Protein AF-A0A0F8ZDF7-F1 (afdb_monomer_lite)

Structure (mmCIF, N/CA/C/O backbone):
data_AF-A0A0F8ZDF7-F1
#
_entry.id   AF-A0A0F8ZDF7-F1
#
loop_
_atom_site.group_PDB
_atom_site.id
_atom_site.type_symbol
_atom_site.label_atom_id
_atom_site.label_alt_id
_atom_site.label_comp_id
_atom_site.label_asym_id
_atom_site.label_entity_id
_atom_site.label_seq_id
_atom_site.pdbx_PDB_ins_code
_atom_site.Cartn_x
_atom_site.Cartn_y
_atom_site.Cartn_z
_atom_site.occupancy
_atom_site.B_iso_or_equiv
_atom_site.auth_seq_id
_atom_site.auth_comp_id
_atom_site.auth_asym_id
_atom_site.auth_atom_id
_atom_site.pdbx_PDB_model_num
ATOM 1 N N . SER A 1 1 ? 22.826 23.160 1.092 1.00 77.88 1 SER A N 1
ATOM 2 C CA . SER A 1 1 ? 22.968 21.926 0.304 1.00 77.88 1 SER A CA 1
ATOM 3 C C . SER A 1 1 ? 24.212 21.992 -0.553 1.00 77.88 1 SER A C 1
ATOM 5 O O . SER A 1 1 ? 24.476 23.045 -1.133 1.00 77.88 1 SER A O 1
ATOM 7 N N . GLY A 1 2 ? 24.978 20.902 -0.606 1.00 87.19 2 GLY A N 1
ATOM 8 C CA . GLY A 1 2 ? 26.145 20.784 -1.488 1.00 87.19 2 GLY A CA 1
ATOM 9 C C . GLY A 1 2 ? 25.744 20.620 -2.960 1.00 87.19 2 GLY A C 1
ATOM 10 O O . GLY A 1 2 ? 24.581 20.355 -3.263 1.00 87.19 2 GLY A O 1
ATOM 11 N N . LEU A 1 3 ? 26.702 20.752 -3.885 1.00 88.50 3 LEU A N 1
ATOM 12 C CA . LEU A 1 3 ? 26.450 20.583 -5.326 1.00 88.50 3 LEU A CA 1
ATOM 13 C C . LEU A 1 3 ? 25.892 19.188 -5.654 1.00 88.50 3 LEU A C 1
ATOM 15 O O . LEU A 1 3 ? 24.914 19.082 -6.384 1.00 88.50 3 LEU A O 1
ATOM 19 N N . TYR A 1 4 ? 26.469 18.136 -5.065 1.00 88.75 4 TYR A N 1
ATOM 20 C CA . TYR A 1 4 ? 26.006 16.757 -5.250 1.00 88.75 4 TYR A CA 1
ATOM 21 C C . TYR A 1 4 ? 24.532 16.582 -4.857 1.00 88.75 4 TYR A C 1
ATOM 23 O O . TYR A 1 4 ? 23.741 16.079 -5.645 1.00 88.75 4 TYR A O 1
ATOM 31 N N . GLU A 1 5 ? 24.147 17.067 -3.675 1.00 87.81 5 GLU A N 1
ATOM 32 C CA . GLU A 1 5 ? 22.770 16.981 -3.175 1.00 87.81 5 GLU A CA 1
ATOM 33 C C . GLU A 1 5 ? 21.788 17.719 -4.096 1.00 87.81 5 GLU A C 1
ATOM 35 O O . GLU A 1 5 ? 20.738 17.187 -4.439 1.00 87.81 5 GLU A O 1
ATOM 40 N N . ARG A 1 6 ? 22.166 18.910 -4.578 1.00 89.88 6 ARG A N 1
ATOM 41 C CA . ARG A 1 6 ? 21.370 19.672 -5.551 1.00 89.88 6 ARG A CA 1
ATOM 42 C C . ARG A 1 6 ? 21.156 18.915 -6.856 1.00 89.88 6 ARG A C 1
ATOM 44 O O . ARG A 1 6 ? 20.035 18.890 -7.363 1.00 89.88 6 ARG A O 1
ATOM 51 N N . LEU A 1 7 ? 22.212 18.307 -7.392 1.00 90.75 7 LEU A N 1
ATOM 52 C CA . LEU A 1 7 ? 22.144 17.549 -8.639 1.00 90.75 7 LEU A CA 1
ATOM 53 C C . LEU A 1 7 ? 21.300 16.282 -8.482 1.00 90.75 7 LEU A C 1
ATOM 55 O O . LEU A 1 7 ? 20.438 16.032 -9.318 1.00 90.75 7 LEU A O 1
ATOM 59 N N . VAL A 1 8 ? 21.488 15.527 -7.396 1.00 90.50 8 VAL A N 1
ATOM 60 C CA . VAL A 1 8 ? 20.708 14.311 -7.120 1.00 90.50 8 VAL A CA 1
ATOM 61 C C . VAL A 1 8 ? 19.230 14.636 -6.914 1.00 90.50 8 VAL A C 1
ATOM 63 O O . VAL A 1 8 ? 18.386 13.975 -7.511 1.00 90.50 8 VAL A O 1
ATOM 66 N N . THR A 1 9 ? 18.892 15.665 -6.131 1.00 90.62 9 THR A N 1
ATOM 67 C CA . THR A 1 9 ? 17.491 16.065 -5.911 1.00 90.62 9 THR A CA 1
ATOM 68 C C . THR A 1 9 ? 16.820 16.519 -7.211 1.00 90.62 9 THR A C 1
ATOM 70 O O . THR A 1 9 ? 15.684 16.130 -7.479 1.00 90.62 9 THR A O 1
ATOM 73 N N . LEU A 1 10 ? 17.528 17.279 -8.054 1.00 90.94 10 LEU A N 1
ATOM 74 C CA . LEU A 1 10 ? 17.000 17.728 -9.344 1.00 90.94 10 LEU A CA 1
ATOM 75 C C . LEU A 1 10 ? 16.808 16.551 -10.308 1.00 90.94 10 LEU A C 1
ATOM 77 O O . LEU A 1 10 ? 15.779 16.462 -10.970 1.00 90.94 10 LEU A O 1
ATOM 81 N N . TRP A 1 11 ? 17.770 15.626 -10.348 1.00 90.06 11 TRP A N 1
ATOM 82 C CA . TRP A 1 11 ? 17.668 14.394 -11.126 1.00 90.06 11 TRP A CA 1
ATOM 83 C C . TRP A 1 11 ? 16.480 13.536 -10.675 1.00 90.06 11 TRP A C 1
ATOM 85 O O . TRP A 1 11 ? 15.667 13.157 -11.513 1.00 90.06 11 TRP A O 1
ATOM 95 N N . LYS A 1 12 ? 16.309 13.308 -9.363 1.00 88.38 12 LYS A N 1
ATOM 96 C CA . LYS A 1 12 ? 15.155 12.576 -8.809 1.00 88.38 12 LYS A CA 1
ATOM 97 C C . LYS A 1 12 ? 13.825 13.239 -9.163 1.00 88.38 12 LYS A C 1
ATOM 99 O O . LYS A 1 12 ? 12.896 12.535 -9.539 1.00 88.38 12 LYS A O 1
ATOM 104 N N . ALA A 1 13 ? 13.732 14.569 -9.080 1.00 88.69 13 ALA A N 1
ATOM 105 C CA . ALA A 1 13 ? 12.545 15.287 -9.543 1.00 88.69 13 ALA A CA 1
ATOM 106 C C . ALA A 1 13 ? 12.307 15.038 -11.041 1.00 88.69 13 ALA A C 1
ATOM 108 O O . ALA A 1 13 ? 11.193 14.710 -11.433 1.00 88.69 13 ALA A O 1
ATOM 109 N N . GLY A 1 14 ? 13.365 15.072 -11.859 1.00 87.25 14 GLY A N 1
ATOM 110 C CA . GLY A 1 14 ? 13.331 14.691 -13.274 1.00 87.25 14 GLY A CA 1
ATOM 111 C C . GLY A 1 14 ? 12.686 13.323 -13.520 1.00 87.25 14 GLY A C 1
ATOM 112 O O . GLY A 1 14 ? 11.775 13.232 -14.341 1.00 87.25 14 GLY A O 1
ATOM 113 N N . LEU A 1 15 ? 13.069 12.295 -12.750 1.00 85.44 15 LEU A N 1
ATOM 114 C CA . LEU A 1 15 ? 12.480 10.944 -12.828 1.00 85.44 15 LEU A CA 1
ATOM 115 C C . LEU A 1 15 ? 10.971 10.917 -12.511 1.00 85.44 15 LEU A C 1
ATOM 117 O O . LEU A 1 15 ? 10.267 9.989 -12.904 1.00 85.44 15 LEU A O 1
ATOM 121 N N . LEU A 1 16 ? 10.476 11.922 -11.786 1.00 83.50 16 LEU A N 1
ATOM 122 C CA . LEU A 1 16 ? 9.112 12.007 -11.267 1.00 83.50 16 LEU A CA 1
ATOM 123 C C . LEU A 1 16 ? 8.203 12.982 -12.039 1.00 83.50 16 LEU A C 1
ATOM 125 O O . LEU A 1 16 ? 6.989 12.925 -11.873 1.00 83.50 16 LEU A O 1
ATOM 129 N N . THR A 1 17 ? 8.753 13.835 -12.910 1.00 75.00 17 THR A N 1
ATOM 130 C CA . THR A 1 17 ? 8.019 14.917 -13.610 1.00 75.00 17 THR A CA 1
ATOM 131 C C . THR A 1 17 ? 6.961 14.472 -14.639 1.00 75.00 17 THR A C 1
ATOM 133 O O . THR A 1 17 ? 6.270 15.310 -15.219 1.00 75.00 17 THR A O 1
ATOM 136 N N . GLY A 1 18 ? 6.794 13.172 -14.897 1.00 67.88 18 GLY A N 1
ATOM 137 C CA . GLY A 1 18 ? 5.851 12.673 -15.902 1.00 67.88 1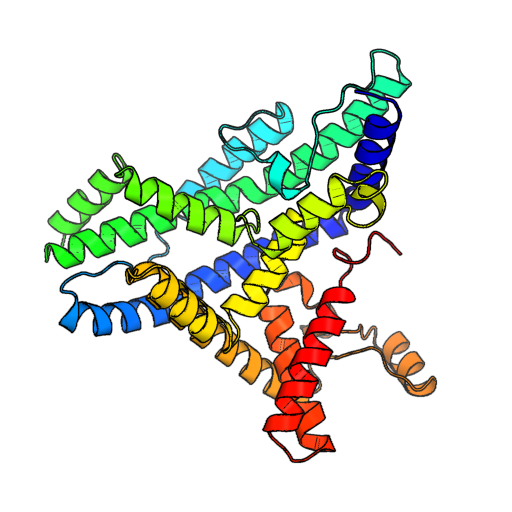8 GLY A CA 1
ATOM 138 C C . GLY A 1 18 ? 4.391 12.626 -15.428 1.00 67.88 18 GLY A C 1
ATOM 139 O O . GLY A 1 18 ? 4.095 12.057 -14.382 1.00 67.88 18 GLY A O 1
ATOM 140 N N . ILE A 1 19 ? 3.443 13.076 -16.268 1.00 58.34 19 ILE A N 1
ATOM 141 C CA . ILE A 1 19 ? 1.981 12.886 -16.068 1.00 58.34 19 ILE A CA 1
ATOM 142 C C . ILE A 1 19 ? 1.633 11.402 -15.850 1.00 58.34 19 ILE A C 1
ATOM 144 O O . ILE A 1 19 ? 0.734 11.062 -15.084 1.00 58.34 19 ILE A O 1
ATOM 148 N N . LYS A 1 20 ? 2.384 10.498 -16.494 1.00 67.31 20 LYS A N 1
ATOM 149 C CA . LYS A 1 20 ? 2.250 9.048 -16.297 1.00 67.31 20 LYS A CA 1
ATOM 150 C C . LYS A 1 20 ? 2.564 8.620 -14.857 1.00 67.31 20 LYS A C 1
ATOM 152 O O . LYS A 1 20 ? 1.918 7.701 -14.373 1.00 67.31 20 LYS A O 1
ATOM 157 N N . THR A 1 21 ? 3.506 9.277 -14.178 1.00 74.94 21 THR A N 1
ATOM 158 C CA . THR A 1 21 ? 3.912 8.964 -12.797 1.00 74.94 21 THR A CA 1
ATOM 159 C C . THR A 1 21 ? 2.843 9.383 -11.793 1.00 74.94 21 THR A C 1
ATOM 161 O O . THR A 1 21 ? 2.453 8.571 -10.961 1.00 74.94 21 THR A O 1
ATOM 164 N N . SER A 1 22 ? 2.315 10.602 -11.925 1.00 79.75 22 SER A N 1
ATOM 165 C CA . SER A 1 22 ? 1.181 11.108 -11.133 1.00 79.75 22 SER A CA 1
ATOM 166 C C . SER A 1 22 ? -0.061 10.223 -11.302 1.00 79.75 22 SER A C 1
ATOM 168 O O . SER A 1 22 ? -0.577 9.658 -10.337 1.00 79.75 22 SER A O 1
ATOM 170 N N . GLY A 1 23 ? -0.480 9.977 -12.551 1.00 83.81 23 GLY A N 1
ATOM 171 C CA . GLY A 1 23 ? -1.633 9.118 -12.829 1.00 83.81 23 GLY A CA 1
ATOM 172 C C . GLY A 1 23 ? -1.454 7.695 -12.295 1.00 83.81 23 GLY A C 1
ATOM 173 O O . GLY A 1 23 ? -2.383 7.128 -11.723 1.00 83.81 23 GLY A O 1
ATOM 174 N N . LEU A 1 24 ? -0.253 7.124 -12.424 1.00 84.00 24 LEU A N 1
ATOM 175 C CA . LEU A 1 24 ? 0.054 5.812 -11.866 1.00 84.00 24 LEU A CA 1
ATOM 176 C C . LEU A 1 24 ? 0.005 5.806 -10.332 1.00 84.00 24 LEU A C 1
ATOM 178 O O . LEU A 1 24 ? -0.568 4.880 -9.761 1.00 84.00 24 LEU A O 1
ATOM 182 N N . ASN A 1 25 ? 0.569 6.821 -9.669 1.00 87.00 25 ASN A N 1
ATOM 183 C CA . ASN A 1 25 ? 0.541 6.942 -8.212 1.00 87.00 25 ASN A CA 1
ATOM 184 C C . ASN A 1 25 ? -0.902 6.985 -7.695 1.00 87.00 25 ASN A C 1
ATOM 186 O O . ASN A 1 25 ? -1.259 6.199 -6.817 1.00 87.00 25 ASN A O 1
ATOM 190 N N . VAL A 1 26 ? -1.745 7.831 -8.295 1.00 90.25 26 VAL A N 1
ATOM 191 C CA . VAL A 1 26 ? -3.163 7.956 -7.932 1.00 90.25 26 VAL A CA 1
ATOM 192 C C . VAL A 1 26 ? -3.909 6.642 -8.156 1.00 90.25 26 VAL A C 1
ATOM 194 O O . VAL A 1 26 ? -4.574 6.160 -7.241 1.00 90.25 26 VAL A O 1
ATOM 197 N N . MET A 1 27 ? -3.780 6.025 -9.335 1.00 91.12 27 MET A N 1
ATOM 198 C CA . MET A 1 27 ? -4.501 4.785 -9.656 1.00 91.12 27 MET A CA 1
ATOM 199 C C . MET A 1 27 ? -4.057 3.614 -8.776 1.00 91.12 27 MET A C 1
ATOM 201 O O . MET A 1 27 ? -4.900 2.910 -8.223 1.00 91.12 27 MET A O 1
ATOM 205 N N . SER A 1 28 ? -2.747 3.440 -8.586 1.00 91.31 28 SER A N 1
ATOM 206 C CA . SER A 1 28 ? -2.192 2.378 -7.741 1.00 91.31 28 SER A CA 1
ATOM 207 C C . SER A 1 28 ? -2.576 2.556 -6.271 1.00 91.31 28 SER A C 1
ATOM 209 O O . SER A 1 28 ? -2.935 1.588 -5.599 1.00 91.31 28 SER A O 1
ATOM 211 N N . THR A 1 29 ? -2.553 3.794 -5.768 1.00 93.00 29 THR A N 1
ATOM 212 C CA . THR A 1 29 ? -2.971 4.120 -4.398 1.00 93.00 29 THR A CA 1
ATOM 213 C C . THR A 1 29 ? -4.471 3.904 -4.209 1.00 93.00 29 THR A C 1
ATOM 215 O O . THR A 1 29 ? -4.885 3.291 -3.227 1.00 93.00 29 THR A O 1
ATOM 218 N N . ALA A 1 30 ? -5.297 4.330 -5.168 1.00 93.50 30 ALA A N 1
ATOM 219 C CA . ALA A 1 30 ? -6.737 4.097 -5.138 1.00 93.50 30 ALA A CA 1
ATOM 220 C C . ALA A 1 30 ? -7.070 2.596 -5.154 1.00 93.50 30 ALA A C 1
ATOM 222 O O . ALA A 1 30 ? -7.832 2.124 -4.307 1.00 93.50 30 ALA A O 1
ATOM 223 N N . ALA A 1 31 ? -6.455 1.829 -6.060 1.00 94.06 31 ALA A N 1
ATOM 224 C CA . ALA A 1 31 ? -6.629 0.381 -6.143 1.00 94.06 31 ALA A CA 1
ATOM 225 C C . ALA A 1 31 ? -6.216 -0.319 -4.839 1.00 94.06 31 ALA A C 1
ATOM 227 O O . ALA A 1 31 ? -6.896 -1.233 -4.365 1.00 94.06 31 ALA A O 1
ATOM 228 N N . HIS A 1 32 ? -5.138 0.137 -4.205 1.00 95.19 32 HIS A N 1
ATOM 229 C CA . HIS A 1 32 ? -4.702 -0.411 -2.929 1.00 95.19 32 HIS A CA 1
ATOM 230 C C . HIS A 1 32 ? -5.618 -0.032 -1.766 1.00 95.19 32 HIS A C 1
ATOM 232 O O . HIS A 1 32 ? -5.960 -0.901 -0.970 1.00 95.19 32 HIS A O 1
ATOM 238 N N . ALA A 1 33 ? -6.114 1.205 -1.702 1.00 92.56 33 ALA A N 1
ATOM 239 C CA . ALA A 1 33 ? -7.120 1.598 -0.716 1.00 92.56 33 ALA A CA 1
ATOM 240 C C . ALA A 1 33 ? -8.405 0.754 -0.837 1.00 92.56 33 ALA A C 1
ATOM 242 O O . ALA A 1 33 ? -8.988 0.350 0.175 1.00 92.56 33 ALA A O 1
ATOM 243 N N . MET A 1 34 ? -8.819 0.428 -2.067 1.00 92.31 34 MET A N 1
ATOM 244 C CA . MET A 1 34 ? -9.916 -0.512 -2.316 1.00 92.31 34 MET A CA 1
ATOM 245 C C . MET A 1 34 ? -9.576 -1.927 -1.835 1.00 92.31 34 MET A C 1
ATOM 247 O O . MET A 1 34 ? -10.417 -2.575 -1.218 1.00 92.31 34 MET A O 1
ATOM 251 N N . SER A 1 35 ? -8.345 -2.387 -2.064 1.00 94.44 35 SER A N 1
ATOM 252 C CA . SER A 1 35 ? -7.866 -3.708 -1.630 1.00 94.44 35 SER A CA 1
ATOM 253 C C . SER A 1 35 ? -7.850 -3.838 -0.104 1.00 94.44 35 SER A C 1
ATOM 255 O O . SER A 1 35 ? -8.365 -4.814 0.438 1.00 94.44 35 SER A O 1
ATOM 257 N N . GLU A 1 36 ? -7.357 -2.815 0.600 1.00 95.50 36 GLU A N 1
ATOM 258 C CA . GLU A 1 36 ? -7.368 -2.751 2.065 1.00 95.50 36 GLU A CA 1
ATOM 259 C C . GLU A 1 36 ? -8.801 -2.719 2.614 1.00 95.50 36 GLU A C 1
ATOM 261 O O . GLU A 1 36 ? -9.105 -3.380 3.606 1.00 95.50 36 GLU A O 1
ATOM 266 N N . THR A 1 37 ? -9.716 -2.011 1.943 1.00 93.56 37 THR A N 1
ATOM 267 C CA . THR A 1 37 ? -11.144 -2.020 2.302 1.00 93.56 37 THR A CA 1
ATOM 268 C C . THR A 1 37 ? -11.764 -3.398 2.092 1.00 93.56 37 THR A C 1
ATOM 270 O O . THR A 1 37 ? -12.492 -3.881 2.959 1.00 93.56 37 THR A O 1
ATOM 273 N N . ALA A 1 38 ? -11.465 -4.055 0.969 1.00 94.69 38 ALA A N 1
ATOM 274 C CA . ALA A 1 38 ? -11.944 -5.401 0.677 1.00 94.69 38 ALA A CA 1
ATOM 275 C C . ALA A 1 38 ? -11.428 -6.411 1.712 1.00 94.69 38 ALA A C 1
ATOM 277 O O . ALA A 1 38 ? -12.196 -7.256 2.168 1.00 94.69 38 ALA A O 1
ATOM 278 N N . ALA A 1 39 ? -10.175 -6.273 2.160 1.00 96.94 39 ALA A N 1
ATOM 279 C CA . ALA A 1 39 ? -9.595 -7.107 3.210 1.00 96.94 39 ALA A CA 1
ATOM 280 C C . ALA A 1 39 ? -10.333 -6.978 4.555 1.00 96.94 39 ALA A C 1
ATOM 282 O O . ALA A 1 39 ? -10.368 -7.937 5.322 1.00 96.94 39 ALA A O 1
ATOM 283 N N . LEU A 1 40 ? -11.019 -5.866 4.843 1.00 96.44 40 LEU A N 1
ATOM 284 C CA . LEU A 1 40 ? -11.803 -5.743 6.080 1.00 96.44 40 LEU A CA 1
ATOM 285 C C . LEU A 1 40 ? -12.971 -6.735 6.163 1.00 96.44 40 LEU A C 1
ATOM 287 O O . LEU A 1 40 ? -13.421 -7.043 7.270 1.00 96.44 40 LEU A O 1
ATOM 291 N N . VAL A 1 41 ? -13.465 -7.237 5.026 1.00 96.69 41 VAL A N 1
ATOM 292 C CA . VAL A 1 41 ? -14.540 -8.238 4.994 1.00 96.69 41 VAL A CA 1
ATOM 293 C C . VAL A 1 41 ? -14.069 -9.548 5.641 1.00 96.69 41 VAL A C 1
ATOM 295 O O . VAL A 1 41 ? -14.584 -9.871 6.715 1.00 96.69 41 VAL A O 1
ATOM 298 N N . PRO A 1 42 ? -13.065 -10.278 5.103 1.00 97.56 42 PRO A N 1
ATOM 299 C CA . PRO A 1 42 ? -12.532 -11.458 5.777 1.00 97.56 42 PRO A CA 1
ATOM 300 C C . PRO A 1 42 ? -11.925 -11.122 7.143 1.00 97.56 42 PRO A C 1
ATOM 302 O O . PRO A 1 42 ? -12.112 -11.902 8.074 1.00 97.56 42 PRO A O 1
ATOM 305 N N . ALA A 1 43 ? -11.290 -9.954 7.320 1.00 97.69 43 ALA A N 1
ATOM 306 C CA . ALA A 1 43 ? -10.754 -9.539 8.621 1.00 97.69 43 ALA A CA 1
ATOM 307 C C . ALA A 1 43 ? -11.829 -9.540 9.709 1.00 97.69 43 ALA A C 1
ATOM 309 O O . ALA A 1 43 ? -11.609 -10.061 10.796 1.00 97.69 43 ALA A O 1
ATOM 310 N N . THR A 1 44 ? -13.021 -9.017 9.412 1.00 97.00 44 THR A N 1
ATOM 311 C CA . THR A 1 44 ? -14.121 -8.978 10.381 1.00 97.00 44 THR A CA 1
ATOM 312 C C . THR A 1 44 ? -14.563 -10.386 10.774 1.00 97.00 44 THR A C 1
ATOM 314 O O . THR A 1 44 ? -14.853 -10.616 11.947 1.00 97.00 44 THR A O 1
ATOM 317 N N . PHE A 1 45 ? -14.597 -11.348 9.852 1.00 97.50 45 PHE A N 1
ATOM 318 C CA . PHE A 1 45 ? -14.944 -12.735 10.182 1.00 97.50 45 PHE A CA 1
ATOM 319 C C . PHE A 1 45 ? -13.846 -13.430 10.993 1.00 97.50 45 PHE A C 1
ATOM 321 O O . PHE A 1 45 ? -14.145 -14.045 12.014 1.00 97.50 45 PHE A O 1
ATOM 328 N N . ILE A 1 46 ? -12.581 -13.267 10.599 1.00 97.06 46 ILE A N 1
ATOM 329 C CA . ILE A 1 46 ? -11.428 -13.848 11.301 1.00 97.06 46 ILE A CA 1
ATOM 330 C C . ILE A 1 46 ? -11.331 -13.281 12.725 1.00 97.06 46 ILE A C 1
ATOM 332 O O . ILE A 1 46 ? -11.242 -14.042 13.686 1.00 97.06 46 ILE A O 1
ATOM 336 N N . ASP A 1 47 ? -11.449 -11.960 12.882 1.00 97.50 47 ASP A N 1
ATOM 337 C CA . ASP A 1 47 ? -11.474 -11.282 14.185 1.00 97.50 47 ASP A CA 1
ATOM 338 C C . ASP A 1 47 ? -12.651 -11.752 15.044 1.00 97.50 47 ASP A C 1
ATOM 340 O O . ASP A 1 47 ? -12.499 -11.919 16.248 1.00 97.50 47 ASP A O 1
ATOM 344 N N . SER A 1 48 ? -13.811 -12.039 14.432 1.00 97.00 48 SER A N 1
ATOM 345 C CA . SER A 1 48 ? -14.949 -12.645 15.143 1.00 97.00 48 SER A CA 1
ATOM 346 C C . SER A 1 48 ? -14.587 -13.994 15.747 1.00 97.00 48 SER A C 1
ATOM 348 O O . SER A 1 48 ? -14.929 -14.248 16.898 1.00 97.00 48 SER A O 1
ATOM 350 N N . GLY A 1 49 ? -13.918 -14.850 14.971 1.00 96.44 49 GLY A N 1
ATOM 351 C CA . GLY A 1 49 ? -13.514 -16.181 15.409 1.00 96.44 49 GLY A CA 1
ATOM 352 C C . GLY A 1 49 ? -12.482 -16.130 16.531 1.00 96.44 49 GLY A C 1
ATOM 353 O O . GLY A 1 49 ? -12.646 -16.801 17.546 1.00 96.44 49 GLY A O 1
ATOM 354 N N . ILE A 1 50 ? -11.456 -15.284 16.396 1.00 95.25 50 ILE A N 1
ATOM 355 C CA . ILE A 1 50 ? -10.415 -15.131 17.426 1.00 95.25 50 ILE A CA 1
ATOM 356 C C . ILE A 1 50 ? -10.994 -14.527 18.710 1.00 95.25 50 ILE A C 1
ATOM 358 O O . ILE A 1 50 ? -10.667 -14.990 19.803 1.00 95.25 50 ILE A O 1
ATOM 362 N N . ALA A 1 51 ? -11.922 -13.572 18.593 1.00 95.81 51 ALA A N 1
ATOM 363 C CA . ALA A 1 51 ? -12.589 -12.948 19.733 1.00 95.81 51 ALA A CA 1
ATOM 364 C C . ALA A 1 51 ? -13.394 -13.919 20.607 1.00 95.81 51 ALA A C 1
ATOM 366 O O . ALA A 1 51 ? -13.662 -13.615 21.770 1.00 95.81 51 ALA A O 1
ATOM 367 N N . LEU A 1 52 ? -13.744 -15.112 20.110 1.00 95.00 52 LEU A N 1
ATOM 368 C CA . LEU A 1 52 ? -14.327 -16.163 20.950 1.00 95.00 52 LEU A CA 1
ATOM 369 C C . LEU A 1 52 ? -13.366 -16.595 22.069 1.00 95.00 52 LEU A C 1
ATOM 371 O O . LEU A 1 52 ? -13.818 -16.937 23.168 1.00 95.00 52 LEU A O 1
ATOM 375 N N . PHE A 1 53 ? -12.060 -16.517 21.813 1.00 93.94 53 PHE A N 1
ATOM 376 C CA . PHE A 1 53 ? -10.993 -16.883 22.740 1.00 93.94 53 PHE A CA 1
ATOM 377 C C . PHE A 1 53 ? -10.401 -15.659 23.439 1.00 93.94 53 PHE A C 1
ATOM 379 O O . PHE A 1 53 ? -10.361 -15.637 24.666 1.00 93.94 53 PHE A O 1
ATOM 386 N N . SER A 1 54 ? -10.013 -14.624 22.688 1.00 94.31 54 SER A N 1
ATOM 387 C CA . SER A 1 54 ? -9.404 -13.410 23.255 1.00 94.31 54 SER A CA 1
ATOM 388 C C . SER A 1 54 ? -10.393 -12.510 23.997 1.00 94.31 54 SER A C 1
ATOM 390 O O . SER A 1 54 ? -9.978 -11.653 24.768 1.00 94.31 54 SER A O 1
ATOM 392 N N . LYS A 1 55 ? -11.702 -12.707 23.777 1.00 94.50 55 LYS A N 1
ATOM 393 C CA . LYS A 1 55 ? -12.804 -11.879 24.300 1.00 94.50 55 LYS A CA 1
ATOM 394 C C . LYS A 1 55 ? -12.811 -10.439 23.789 1.00 94.50 55 LYS A C 1
ATOM 396 O O . LYS A 1 55 ? -13.608 -9.636 24.272 1.00 94.50 55 LYS A O 1
ATOM 401 N N . GLU A 1 56 ? -12.003 -10.133 22.778 1.00 95.38 56 GLU A N 1
ATOM 402 C CA . GLU A 1 56 ? -11.857 -8.785 22.247 1.00 95.38 56 GLU A CA 1
ATOM 403 C C . GLU A 1 56 ? -11.899 -8.770 20.715 1.00 95.38 56 GLU A C 1
ATOM 405 O O . GLU A 1 56 ? -11.234 -9.551 20.040 1.00 95.38 56 GLU A O 1
ATOM 410 N N . ARG A 1 57 ? -12.703 -7.862 20.161 1.00 97.06 57 ARG A N 1
ATOM 411 C CA . ARG A 1 57 ? -12.701 -7.449 18.756 1.00 97.06 57 ARG A CA 1
ATOM 412 C C . ARG A 1 57 ? -11.689 -6.338 18.561 1.00 97.06 57 ARG A C 1
ATOM 414 O O . ARG A 1 57 ? -11.739 -5.343 19.281 1.00 97.06 57 ARG A O 1
ATOM 421 N N . THR A 1 58 ? -10.854 -6.455 17.539 1.00 96.94 58 THR A N 1
ATOM 422 C CA . THR A 1 58 ? -9.834 -5.442 17.223 1.00 96.94 58 THR A CA 1
ATOM 423 C C . THR A 1 58 ? -10.129 -4.667 15.946 1.00 96.94 58 THR A C 1
ATOM 425 O O . THR A 1 58 ? -9.520 -3.626 15.689 1.00 96.94 58 THR A O 1
ATOM 428 N N . THR A 1 59 ? -11.057 -5.157 15.119 1.00 97.06 59 THR A N 1
ATOM 429 C CA . THR A 1 59 ? -11.378 -4.542 13.832 1.00 97.06 59 THR A CA 1
ATOM 430 C C . THR A 1 59 ? -12.826 -4.795 13.428 1.00 97.06 59 THR A C 1
ATOM 432 O O . THR A 1 59 ? -13.468 -5.762 13.848 1.00 97.06 59 THR A O 1
ATOM 435 N N . ALA A 1 60 ? -13.344 -3.908 12.585 1.00 97.06 60 ALA A N 1
ATOM 436 C CA . ALA A 1 60 ? -14.678 -4.023 12.018 1.00 97.06 60 ALA A CA 1
ATOM 437 C C . ALA A 1 60 ? -14.741 -3.435 10.607 1.00 97.06 60 ALA A C 1
ATOM 439 O O . ALA A 1 60 ? -14.130 -2.403 10.313 1.00 97.06 60 ALA A O 1
ATOM 440 N N . PHE A 1 61 ? -15.539 -4.056 9.744 1.00 97.31 61 PHE A N 1
ATOM 441 C CA . PHE A 1 61 ? -15.833 -3.524 8.423 1.00 97.31 61 PHE A CA 1
ATOM 442 C C . PHE A 1 61 ? -16.588 -2.194 8.525 1.00 97.31 61 PHE A C 1
ATOM 444 O O . PHE A 1 61 ? -17.619 -2.087 9.194 1.00 97.31 61 PHE A O 1
ATOM 451 N N . THR A 1 62 ? -16.076 -1.175 7.839 1.00 96.56 62 THR A N 1
ATOM 452 C CA . THR A 1 62 ? -16.745 0.114 7.673 1.00 96.56 62 THR A CA 1
ATOM 453 C C . THR A 1 62 ? -16.125 0.882 6.514 1.00 96.56 62 THR A C 1
ATOM 455 O O . THR A 1 62 ? -14.917 0.821 6.291 1.00 96.56 62 THR A O 1
ATOM 458 N N . VAL A 1 63 ? -16.963 1.644 5.815 1.00 96.81 63 VAL A N 1
ATOM 459 C CA . VAL A 1 63 ? -16.549 2.660 4.833 1.00 96.81 63 VAL A CA 1
ATOM 460 C C . VAL A 1 63 ? -16.761 4.083 5.362 1.00 96.81 63 VAL A C 1
ATOM 462 O O . VAL A 1 63 ? -16.477 5.059 4.670 1.00 96.81 63 VAL A O 1
ATOM 465 N N . ARG A 1 64 ? -17.266 4.225 6.598 1.00 96.44 64 ARG A N 1
ATOM 466 C CA . ARG A 1 64 ? -17.395 5.528 7.264 1.00 96.44 64 ARG A CA 1
ATOM 467 C C . ARG A 1 64 ? -16.018 6.161 7.422 1.00 96.44 64 ARG A C 1
ATOM 469 O O . ARG A 1 64 ? -15.033 5.454 7.590 1.00 96.44 64 ARG A O 1
ATOM 476 N N . GLY A 1 65 ? -15.969 7.486 7.383 1.00 95.62 65 GLY A N 1
ATOM 477 C CA . GLY A 1 65 ? -14.723 8.244 7.458 1.00 95.62 65 GLY A CA 1
ATOM 478 C C . GLY A 1 65 ? -14.068 8.494 6.103 1.00 95.62 65 GLY A C 1
ATOM 479 O O . GLY A 1 65 ? -13.441 9.536 5.953 1.00 95.62 65 GLY A O 1
ATOM 480 N N . TYR A 1 66 ? -14.281 7.638 5.090 1.00 95.56 66 TYR A N 1
ATOM 481 C CA . TYR A 1 66 ? -13.720 7.882 3.755 1.00 95.56 66 TYR A CA 1
ATOM 482 C C . TYR A 1 66 ? -14.142 9.233 3.171 1.00 95.56 66 TYR A C 1
ATOM 484 O O . TYR A 1 66 ? -13.245 10.007 2.860 1.00 95.56 66 TYR A O 1
ATOM 492 N N . PRO A 1 67 ? -15.443 9.579 3.052 1.00 96.62 67 PRO A N 1
ATOM 493 C CA . PRO A 1 67 ? -15.828 10.840 2.419 1.00 96.62 67 PRO A CA 1
ATOM 494 C C . PRO A 1 67 ? -15.275 12.064 3.156 1.00 96.62 67 PRO A C 1
ATOM 496 O O . PRO A 1 67 ? -14.707 12.956 2.537 1.00 96.62 67 PRO A O 1
ATOM 499 N N . THR A 1 68 ? -15.389 12.085 4.487 1.00 95.12 68 THR A N 1
ATOM 500 C CA . THR A 1 68 ? -14.930 13.209 5.314 1.00 95.12 68 THR A CA 1
ATOM 501 C C . THR A 1 68 ? -13.410 13.335 5.311 1.00 95.12 68 THR A C 1
ATOM 503 O O . THR A 1 68 ? -12.896 14.428 5.102 1.00 95.12 68 THR A O 1
ATOM 506 N N . GLY A 1 69 ? -12.693 12.220 5.474 1.00 96.94 69 GLY A N 1
ATOM 507 C CA . GLY A 1 69 ? -11.233 12.194 5.442 1.00 96.94 69 GLY A CA 1
ATOM 508 C C . GLY A 1 69 ? -10.674 12.496 4.053 1.00 96.94 69 GLY A C 1
ATOM 509 O O . GLY A 1 69 ? -9.654 13.161 3.938 1.00 96.94 69 GLY A O 1
ATOM 510 N N . PHE A 1 70 ? -11.354 12.086 2.982 1.00 96.44 70 PHE A N 1
ATOM 511 C CA . PHE A 1 70 ? -10.942 12.414 1.617 1.00 96.44 70 PHE A CA 1
ATOM 512 C C . PHE A 1 70 ? -11.067 13.917 1.339 1.00 96.44 70 PHE A C 1
ATOM 514 O O . PHE A 1 70 ? -10.154 14.508 0.768 1.00 96.44 70 PHE A O 1
ATOM 521 N N . VAL A 1 71 ? -12.158 14.552 1.785 1.00 97.69 71 VAL A N 1
ATOM 522 C CA . VAL A 1 71 ? -12.337 16.012 1.683 1.00 97.69 71 VAL A CA 1
ATOM 523 C C . VAL A 1 71 ? -11.291 16.754 2.516 1.00 97.69 71 VAL A C 1
ATOM 525 O O . VAL A 1 71 ? -10.641 17.661 1.999 1.00 97.69 71 VAL A O 1
ATOM 528 N N . GLU A 1 72 ? -11.073 16.344 3.769 1.00 96.62 72 GLU A N 1
ATOM 529 C CA . GLU A 1 72 ? -10.024 16.906 4.631 1.00 96.62 72 GLU A CA 1
ATOM 530 C C . GLU A 1 72 ? -8.640 16.780 3.982 1.00 96.62 72 GLU A C 1
ATOM 532 O O . GLU A 1 72 ? -7.888 17.751 3.901 1.00 96.62 72 GLU A O 1
ATOM 537 N N . GLY A 1 73 ? -8.321 15.596 3.460 1.00 96.50 73 GLY A N 1
ATOM 538 C CA . GLY A 1 73 ? -7.074 15.348 2.754 1.00 96.50 73 GLY A CA 1
ATOM 539 C C . GLY A 1 73 ? -6.954 16.151 1.462 1.00 96.50 73 GLY A C 1
ATOM 540 O O . GLY A 1 73 ? -5.853 16.565 1.125 1.00 96.50 73 GLY A O 1
ATOM 541 N N . GLY A 1 74 ? -8.053 16.451 0.769 1.00 96.94 74 GLY A N 1
ATOM 542 C CA . GLY A 1 74 ? -8.056 17.363 -0.378 1.00 96.94 74 GLY A CA 1
ATOM 543 C C . GLY A 1 74 ? -7.645 18.783 0.008 1.00 96.94 74 GLY A C 1
ATOM 544 O O . GLY A 1 74 ? -6.781 19.371 -0.641 1.00 96.94 74 GLY A O 1
ATOM 545 N N . VAL A 1 75 ? -8.198 19.305 1.107 1.00 97.31 75 VAL A N 1
ATOM 546 C CA . VAL A 1 75 ? -7.825 20.623 1.649 1.00 97.31 75 VAL A CA 1
ATOM 547 C C . VAL A 1 75 ? -6.358 20.629 2.083 1.00 97.31 75 VAL A C 1
ATOM 549 O O . VAL A 1 75 ? -5.583 21.461 1.619 1.00 97.31 75 VAL A O 1
ATOM 552 N N . LYS A 1 76 ? -5.936 19.647 2.886 1.00 96.19 76 LYS A N 1
ATOM 553 C CA . LYS A 1 76 ? -4.544 19.542 3.349 1.00 96.19 76 LYS A CA 1
ATOM 554 C C . LYS A 1 76 ? -3.555 19.288 2.205 1.00 96.19 76 LYS A C 1
ATOM 556 O O . LYS A 1 76 ? -2.420 19.752 2.259 1.00 96.19 76 LYS A O 1
ATOM 561 N N . GLY A 1 77 ? -3.969 18.573 1.160 1.00 95.31 77 GLY A N 1
ATOM 562 C CA . GLY A 1 77 ? -3.195 18.376 -0.068 1.00 95.31 77 GLY A CA 1
ATOM 563 C C . GLY A 1 77 ? -3.011 19.671 -0.837 1.00 95.31 77 GLY A C 1
ATOM 564 O O . GLY A 1 77 ? -1.903 19.971 -1.272 1.00 95.31 77 GLY A O 1
ATOM 565 N N . TRP A 1 78 ? -4.060 20.479 -0.939 1.00 95.50 78 TRP A N 1
ATOM 566 C CA . TRP A 1 78 ? -3.980 21.798 -1.552 1.00 95.50 78 TRP A CA 1
ATOM 567 C C . TRP A 1 78 ? -3.075 22.760 -0.774 1.00 95.50 78 TRP A C 1
ATOM 569 O O . TRP A 1 78 ? -2.242 23.449 -1.371 1.00 95.50 78 TRP A O 1
ATOM 579 N N . ASP A 1 79 ? -3.179 22.760 0.554 1.00 94.94 79 ASP A N 1
ATOM 580 C CA . ASP A 1 79 ? -2.300 23.547 1.418 1.00 94.94 79 ASP A CA 1
ATOM 581 C C . ASP A 1 79 ? -0.845 23.088 1.289 1.00 94.94 79 ASP A C 1
ATOM 583 O O . ASP A 1 79 ? 0.053 23.918 1.130 1.00 94.94 79 ASP A O 1
ATOM 587 N N . TYR A 1 80 ? -0.599 21.775 1.261 1.00 93.44 80 TYR A N 1
ATOM 588 C CA . TYR A 1 80 ? 0.733 21.219 1.036 1.00 93.44 80 TYR A CA 1
ATOM 589 C C . TYR A 1 80 ? 1.286 21.585 -0.345 1.00 93.44 80 TYR A C 1
ATOM 591 O O . TYR A 1 80 ? 2.441 21.992 -0.445 1.00 93.44 80 TYR A O 1
ATOM 599 N N . LEU A 1 81 ? 0.467 21.518 -1.399 1.00 92.56 81 LEU A N 1
ATOM 600 C CA . LEU A 1 81 ? 0.874 21.887 -2.755 1.00 92.56 81 LEU A CA 1
ATOM 601 C C . LEU A 1 81 ? 1.379 23.335 -2.822 1.00 92.56 81 LEU A C 1
ATOM 603 O O . LEU A 1 81 ? 2.395 23.623 -3.454 1.00 92.56 81 LEU A O 1
ATOM 607 N N . ARG A 1 82 ? 0.670 24.245 -2.146 1.00 92.06 82 ARG A N 1
ATOM 608 C CA . ARG A 1 82 ? 0.988 25.678 -2.122 1.00 92.06 82 ARG A CA 1
ATOM 609 C C . ARG A 1 82 ? 2.159 26.024 -1.212 1.00 92.06 82 ARG A C 1
ATOM 611 O O . ARG A 1 82 ? 2.947 26.902 -1.549 1.00 92.06 82 ARG A O 1
ATOM 618 N N . THR A 1 83 ? 2.232 25.397 -0.042 1.00 89.94 83 THR A N 1
ATOM 619 C CA . THR A 1 83 ? 3.123 25.837 1.043 1.00 89.94 83 THR A CA 1
ATOM 620 C C . THR A 1 83 ? 4.332 24.929 1.246 1.00 89.94 83 THR A C 1
ATOM 622 O O . THR A 1 83 ? 5.317 25.354 1.842 1.00 89.94 83 THR A O 1
ATOM 625 N N . GLY A 1 84 ? 4.273 23.672 0.797 1.00 86.56 84 GLY A N 1
ATOM 626 C CA . GLY A 1 84 ? 5.252 22.635 1.132 1.00 86.56 84 GLY A CA 1
ATOM 627 C C . GLY A 1 84 ? 5.229 22.197 2.602 1.00 86.56 84 GLY A C 1
ATOM 628 O O . GLY A 1 84 ? 6.120 21.460 3.043 1.00 86.56 84 GLY A O 1
ATOM 629 N N . HIS A 1 85 ? 4.243 22.655 3.380 1.00 87.12 85 HIS A N 1
ATOM 630 C CA . HIS A 1 85 ? 4.094 22.358 4.800 1.00 87.12 85 HI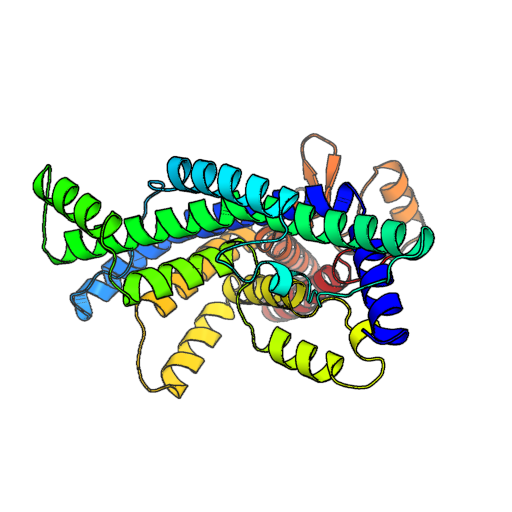S A CA 1
ATOM 631 C C . HIS A 1 85 ? 2.938 21.390 5.042 1.00 87.12 85 HIS A C 1
ATOM 633 O O . HIS A 1 85 ? 1.850 21.530 4.492 1.00 87.12 85 HIS A O 1
ATOM 639 N N . SER A 1 86 ? 3.192 20.383 5.872 1.00 86.56 86 SER A N 1
ATOM 640 C CA . SER A 1 86 ? 2.201 19.411 6.315 1.00 86.56 86 SER A CA 1
ATOM 641 C C . SER A 1 86 ? 2.518 19.015 7.752 1.00 86.56 86 SER A C 1
ATOM 643 O O . SER A 1 86 ? 3.680 18.997 8.155 1.00 86.56 86 SER A O 1
ATOM 645 N N . GLU A 1 87 ? 1.483 18.668 8.511 1.00 82.06 87 GLU A N 1
ATOM 646 C CA . GLU A 1 87 ? 1.604 18.014 9.823 1.00 82.06 87 GLU A CA 1
ATOM 647 C C . GLU A 1 87 ? 2.255 16.622 9.707 1.00 82.06 87 GLU A C 1
ATOM 649 O O . GLU A 1 87 ? 2.733 16.058 10.689 1.00 82.06 87 GLU A O 1
ATOM 654 N N . ARG A 1 88 ? 2.271 16.059 8.493 1.00 85.38 88 ARG A N 1
ATOM 655 C CA . ARG A 1 88 ? 2.895 14.784 8.155 1.00 85.38 88 ARG A CA 1
ATOM 656 C C . ARG A 1 88 ? 4.267 14.990 7.528 1.00 85.38 88 ARG A C 1
ATOM 658 O O . ARG A 1 88 ? 4.513 15.973 6.831 1.00 85.38 88 ARG A O 1
ATOM 665 N N . ASP A 1 8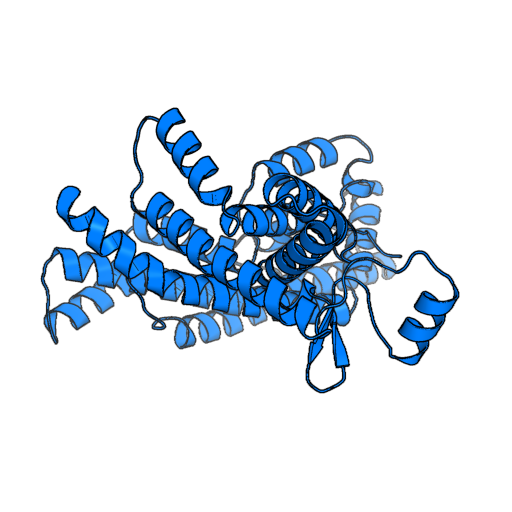9 ? 5.118 13.974 7.637 1.00 77.81 89 ASP A N 1
ATOM 666 C CA . ASP A 1 89 ? 6.364 13.921 6.869 1.00 77.81 89 ASP A CA 1
ATOM 667 C C . ASP A 1 89 ? 6.131 13.361 5.454 1.00 77.81 89 ASP A C 1
ATOM 669 O O . ASP A 1 89 ? 6.458 12.220 5.126 1.00 77.81 89 ASP A O 1
ATOM 673 N N . VAL A 1 90 ? 5.492 14.176 4.613 1.00 80.25 90 VAL A N 1
ATOM 674 C CA . VAL A 1 90 ? 5.081 13.809 3.246 1.00 80.25 90 VAL A CA 1
ATOM 675 C C . VAL A 1 90 ? 6.283 13.506 2.341 1.00 80.25 90 VAL A C 1
ATOM 677 O O . VAL A 1 90 ? 6.207 12.641 1.468 1.00 80.25 90 VAL A O 1
ATOM 680 N N . GLY A 1 91 ? 7.422 14.163 2.582 1.00 71.56 91 GLY A N 1
ATOM 681 C CA . GLY A 1 91 ? 8.639 14.009 1.780 1.00 71.56 91 GLY A CA 1
ATOM 682 C C . GLY A 1 91 ? 9.304 12.633 1.903 1.00 71.56 91 GLY A C 1
ATOM 683 O O . GLY A 1 91 ? 10.021 12.222 0.987 1.00 71.56 91 GLY A O 1
ATOM 684 N N . GLN A 1 92 ? 9.035 11.883 2.981 1.00 77.62 92 GLN A N 1
ATOM 685 C CA . GLN A 1 92 ? 9.612 10.547 3.186 1.00 77.62 92 GLN A CA 1
ATOM 686 C C . GLN A 1 92 ? 9.250 9.548 2.084 1.00 77.62 92 GLN A C 1
ATOM 688 O O . GLN A 1 92 ? 10.053 8.663 1.794 1.00 77.62 92 GLN A O 1
ATOM 693 N N . LYS A 1 93 ? 8.071 9.669 1.454 1.00 78.25 93 LYS A N 1
ATOM 694 C CA . LYS A 1 93 ? 7.631 8.746 0.390 1.00 78.25 93 LYS A CA 1
ATOM 695 C C . LYS A 1 93 ? 8.608 8.705 -0.789 1.00 78.25 93 LYS A C 1
ATOM 697 O O . LYS A 1 93 ? 8.845 7.643 -1.372 1.00 78.25 93 LYS A O 1
ATOM 702 N N . TYR A 1 94 ? 9.180 9.864 -1.102 1.00 77.94 94 TYR A N 1
ATOM 703 C CA . TYR A 1 94 ? 10.022 10.097 -2.273 1.00 77.94 94 TYR A CA 1
ATOM 704 C C . TYR A 1 94 ? 11.511 10.215 -1.922 1.00 77.94 94 TYR A C 1
ATOM 706 O O . TYR A 1 94 ? 12.303 10.640 -2.762 1.00 77.94 94 TYR A O 1
ATOM 714 N N . ASP A 1 95 ? 11.891 9.869 -0.682 1.00 76.25 95 ASP A N 1
ATOM 715 C CA . ASP A 1 95 ? 13.240 10.074 -0.139 1.00 76.25 95 ASP A CA 1
ATOM 716 C C . ASP A 1 95 ? 13.749 11.509 -0.409 1.00 76.25 95 ASP A C 1
ATOM 718 O O . ASP A 1 95 ? 14.909 11.729 -0.782 1.00 76.25 95 ASP A O 1
ATOM 722 N N . TYR A 1 96 ? 12.840 12.487 -0.275 1.00 78.25 96 TYR A N 1
ATOM 723 C CA . TYR A 1 96 ? 13.087 13.893 -0.580 1.00 78.25 96 TYR A CA 1
ATOM 724 C C . TYR A 1 96 ? 13.911 14.555 0.529 1.00 78.25 96 TYR A C 1
ATOM 726 O O . TYR A 1 96 ? 13.560 14.502 1.708 1.00 78.25 96 TYR A O 1
ATOM 734 N N . LYS A 1 97 ? 14.990 15.241 0.138 1.00 76.00 97 LYS A N 1
ATOM 735 C CA . LYS A 1 97 ? 15.774 16.122 1.009 1.00 76.00 97 LYS A CA 1
ATOM 736 C C . LYS A 1 97 ? 15.534 17.566 0.597 1.00 76.00 97 LYS A C 1
ATOM 738 O O . LYS A 1 97 ? 15.859 17.950 -0.531 1.00 76.00 97 LYS A O 1
ATOM 743 N N . LYS A 1 98 ? 15.007 18.378 1.521 1.00 78.44 98 LYS A N 1
ATOM 744 C CA . LYS A 1 98 ? 14.826 19.819 1.299 1.00 78.44 98 LYS A CA 1
ATOM 745 C C . LYS A 1 98 ? 16.160 20.441 0.901 1.00 78.44 98 LYS A C 1
ATOM 747 O O . LYS A 1 98 ? 17.101 20.498 1.690 1.00 78.44 98 LYS A O 1
ATOM 752 N N . THR A 1 99 ? 16.226 20.890 -0.343 1.00 84.06 99 THR A N 1
ATOM 753 C CA . THR A 1 99 ? 17.444 21.400 -0.961 1.00 84.06 99 THR A CA 1
ATOM 754 C C . THR A 1 99 ? 17.249 22.875 -1.280 1.00 84.06 99 THR A C 1
ATOM 756 O O . THR A 1 99 ? 16.199 23.256 -1.779 1.00 84.06 99 THR A O 1
ATOM 759 N N . ASN A 1 100 ? 18.258 23.706 -1.003 1.00 89.25 100 ASN A N 1
ATOM 760 C CA . ASN A 1 100 ? 18.262 25.120 -1.391 1.00 89.25 100 ASN A CA 1
ATOM 761 C C . ASN A 1 100 ? 19.194 25.325 -2.591 1.00 89.25 100 ASN A C 1
ATOM 763 O O . ASN A 1 100 ? 20.407 25.134 -2.445 1.00 89.25 100 ASN A O 1
ATOM 767 N N . TYR A 1 101 ? 18.651 25.738 -3.739 1.00 90.19 101 TYR A N 1
ATOM 768 C CA . TYR A 1 101 ? 19.384 25.963 -4.999 1.00 90.19 101 TYR A CA 1
ATOM 769 C C . TYR A 1 101 ? 20.006 27.366 -5.145 1.00 90.19 101 TYR A C 1
ATOM 771 O O . TYR A 1 101 ? 20.716 27.640 -6.111 1.00 90.19 101 TYR A O 1
ATOM 779 N N . GLY A 1 102 ? 19.834 28.243 -4.154 1.00 89.19 102 GLY A N 1
ATOM 780 C CA . GLY A 1 102 ? 20.338 29.615 -4.173 1.00 89.19 102 GLY A CA 1
ATOM 781 C C . GLY A 1 102 ? 19.379 30.607 -4.839 1.00 89.19 102 GLY A C 1
ATOM 782 O O . GLY A 1 102 ? 18.285 30.262 -5.272 1.00 89.19 102 GLY A O 1
ATOM 783 N N . LYS A 1 103 ? 19.786 31.883 -4.888 1.00 92.19 103 LYS A N 1
ATOM 784 C CA . LYS A 1 103 ? 18.923 33.004 -5.315 1.00 92.19 103 LYS A CA 1
ATOM 785 C C . LYS A 1 103 ? 19.061 33.389 -6.794 1.00 92.19 103 LYS A C 1
ATOM 787 O O . LYS A 1 103 ? 18.349 34.292 -7.234 1.00 92.19 103 LYS A O 1
ATOM 792 N N . SER A 1 104 ? 19.968 32.758 -7.544 1.00 94.50 104 SER A N 1
ATOM 793 C CA . SER A 1 104 ? 20.147 33.042 -8.974 1.00 94.50 104 SER A CA 1
ATOM 794 C C . SER A 1 104 ? 18.879 32.684 -9.765 1.00 94.50 104 SER A C 1
ATOM 796 O O . SER A 1 104 ? 18.109 31.838 -9.307 1.00 94.50 104 SER A O 1
ATOM 798 N N . PRO A 1 105 ? 18.642 33.279 -10.949 1.00 93.75 105 PRO A N 1
ATOM 799 C CA . PRO A 1 105 ? 17.492 32.920 -11.783 1.00 93.75 105 PRO A CA 1
ATOM 800 C C . PRO A 1 105 ? 17.413 31.414 -12.072 1.00 93.75 105 PRO A C 1
ATOM 802 O O . PRO A 1 105 ? 16.361 30.807 -11.890 1.00 93.75 105 PRO A O 1
ATOM 805 N N . LEU A 1 106 ? 18.550 30.794 -12.411 1.00 91.19 106 LEU A N 1
ATOM 806 C CA . LEU A 1 106 ? 18.646 29.346 -12.611 1.00 91.19 106 LEU A CA 1
ATOM 807 C C . LEU A 1 106 ? 18.351 28.563 -11.322 1.00 91.19 106 LEU A C 1
ATOM 809 O O . LEU A 1 106 ? 17.602 27.592 -11.361 1.00 91.19 106 LEU A O 1
ATOM 813 N N . GLY A 1 107 ? 18.892 28.998 -10.179 1.00 93.00 107 GLY A N 1
ATOM 814 C CA . GLY A 1 107 ? 18.643 28.349 -8.891 1.00 93.00 107 GLY A CA 1
ATOM 815 C C . GLY A 1 107 ? 17.168 28.399 -8.487 1.00 93.00 107 GLY A C 1
ATOM 816 O O . GLY A 1 107 ? 16.610 27.392 -8.063 1.00 93.00 107 GLY A O 1
ATOM 817 N N . LYS A 1 108 ? 16.496 29.535 -8.705 1.00 93.25 108 LYS A N 1
ATOM 818 C CA . LYS A 1 108 ? 15.049 29.676 -8.480 1.00 93.25 108 LYS A CA 1
ATOM 819 C C . LYS A 1 108 ? 14.228 28.775 -9.401 1.00 93.25 108 LYS A C 1
ATOM 821 O O . LYS A 1 108 ? 13.261 28.177 -8.943 1.00 93.25 108 LYS A O 1
ATOM 826 N N . ALA A 1 109 ? 14.614 28.655 -10.672 1.00 92.19 109 ALA A N 1
ATOM 827 C CA . ALA A 1 109 ? 13.944 27.759 -11.611 1.00 92.19 109 ALA A CA 1
ATOM 828 C C . ALA A 1 109 ? 14.088 26.285 -11.190 1.00 92.19 109 ALA A C 1
ATOM 830 O O . ALA A 1 109 ? 13.099 25.558 -11.157 1.00 92.19 109 ALA A O 1
ATOM 831 N N . GLN A 1 110 ? 15.295 25.861 -10.797 1.00 92.88 110 GLN A N 1
ATOM 832 C CA . GLN A 1 110 ? 15.544 24.510 -10.280 1.00 92.88 110 GLN A CA 1
ATOM 833 C C . GLN A 1 110 ? 14.720 24.228 -9.020 1.00 92.88 110 GLN A C 1
ATOM 835 O O . GLN A 1 110 ? 14.067 23.191 -8.950 1.00 92.88 110 GLN A O 1
ATOM 840 N N . GLN A 1 111 ? 14.692 25.177 -8.078 1.00 93.19 111 GLN A N 1
ATOM 841 C CA . GLN A 1 111 ? 13.876 25.095 -6.865 1.00 93.19 111 GLN A CA 1
ATOM 842 C C . GLN A 1 111 ? 12.387 24.931 -7.196 1.00 93.19 111 GLN A C 1
ATOM 844 O O . GLN A 1 111 ? 11.732 24.055 -6.644 1.00 93.19 111 GLN A O 1
ATOM 849 N N . ALA A 1 112 ? 11.857 25.738 -8.121 1.00 91.19 112 ALA A N 1
ATOM 850 C CA . ALA A 1 112 ? 10.448 25.690 -8.500 1.00 91.19 112 ALA A CA 1
ATOM 851 C C . ALA A 1 112 ? 10.060 24.334 -9.105 1.00 91.19 112 ALA A C 1
ATOM 853 O O . ALA A 1 112 ? 9.018 23.788 -8.756 1.00 91.19 112 ALA A O 1
ATOM 854 N N . VAL A 1 113 ? 10.908 23.765 -9.969 1.00 90.38 113 VAL A N 1
ATOM 855 C CA . VAL A 1 113 ? 10.667 22.444 -10.570 1.00 90.38 113 VAL A CA 1
ATOM 856 C C . VAL A 1 113 ? 10.713 21.340 -9.515 1.00 90.38 113 VAL A C 1
ATOM 858 O O . VAL A 1 113 ? 9.823 20.485 -9.495 1.00 90.38 113 VAL A O 1
ATOM 861 N N . THR A 1 114 ? 11.716 21.343 -8.628 1.00 91.19 114 THR A N 1
ATOM 862 C CA . THR A 1 114 ? 11.823 20.307 -7.589 1.00 91.19 114 THR A CA 1
ATOM 863 C C . THR A 1 114 ? 10.671 20.393 -6.604 1.00 91.19 114 THR A C 1
ATOM 865 O O . THR A 1 114 ? 10.015 19.382 -6.359 1.00 91.19 114 THR A O 1
ATOM 868 N N . ASP A 1 115 ? 10.383 21.590 -6.092 1.00 90.69 115 ASP A N 1
ATOM 869 C CA . ASP A 1 115 ? 9.310 21.798 -5.125 1.00 90.69 115 ASP A CA 1
ATOM 870 C C . ASP A 1 115 ? 7.957 21.449 -5.737 1.00 90.69 115 ASP A C 1
ATOM 872 O O . ASP A 1 115 ? 7.232 20.656 -5.150 1.00 90.69 115 ASP A O 1
ATOM 876 N N . PHE A 1 116 ? 7.645 21.926 -6.947 1.00 90.62 116 PHE A N 1
ATOM 877 C CA . PHE A 1 116 ? 6.392 21.571 -7.617 1.00 90.62 116 PHE A CA 1
ATOM 878 C C . PHE A 1 116 ? 6.228 20.055 -7.765 1.00 90.62 116 PHE A C 1
ATOM 880 O O . PHE A 1 116 ? 5.172 19.523 -7.438 1.00 90.62 116 PHE A O 1
ATOM 887 N N . THR A 1 117 ? 7.275 19.350 -8.202 1.00 89.06 117 THR A N 1
ATOM 888 C CA . THR A 1 117 ? 7.217 17.898 -8.429 1.00 89.06 117 THR A CA 1
ATOM 889 C C . THR A 1 117 ? 6.923 17.133 -7.140 1.00 89.06 117 THR A C 1
ATOM 891 O O . THR A 1 117 ? 6.003 16.316 -7.098 1.00 89.06 117 THR A O 1
ATOM 894 N N . PHE A 1 118 ? 7.675 17.400 -6.068 1.00 89.31 118 PHE A N 1
ATOM 895 C CA . PHE A 1 118 ? 7.480 16.698 -4.797 1.00 89.31 118 PHE A CA 1
ATOM 896 C C . PHE A 1 118 ? 6.205 17.146 -4.074 1.00 89.31 118 PHE A C 1
ATOM 898 O O . PHE A 1 118 ? 5.536 16.320 -3.453 1.00 89.31 118 PHE A O 1
ATOM 905 N N . HIS A 1 119 ? 5.837 18.426 -4.172 1.00 91.19 119 HIS A N 1
ATOM 906 C CA . HIS A 1 119 ? 4.611 18.944 -3.573 1.00 91.19 119 HIS A CA 1
ATOM 907 C C . HIS A 1 119 ? 3.364 18.381 -4.254 1.00 91.19 119 HIS A C 1
ATOM 909 O O . HIS A 1 119 ? 2.441 17.971 -3.557 1.00 91.19 119 HIS A O 1
ATOM 915 N N . LEU A 1 120 ? 3.347 18.296 -5.588 1.00 90.62 120 LEU A N 1
ATOM 916 C CA . LEU A 1 120 ? 2.248 17.697 -6.348 1.00 90.62 120 LEU A CA 1
ATOM 917 C C . LEU A 1 120 ? 2.045 16.233 -5.958 1.00 90.62 120 LEU A C 1
ATOM 919 O O . LEU A 1 120 ? 0.966 15.860 -5.506 1.00 90.62 120 LEU A O 1
ATOM 923 N N . LEU A 1 121 ? 3.103 15.429 -6.041 1.00 88.06 121 LEU A N 1
ATOM 924 C CA . LEU A 1 121 ? 3.032 14.007 -5.715 1.00 88.06 121 LEU A CA 1
ATOM 925 C C . LEU A 1 121 ? 2.687 13.750 -4.241 1.00 88.06 121 LEU A C 1
ATOM 927 O O . LEU A 1 121 ? 1.992 12.792 -3.912 1.00 88.06 121 LEU A O 1
ATOM 931 N N . GLY A 1 122 ? 3.155 14.602 -3.328 1.00 89.56 122 GLY A N 1
ATOM 932 C CA . GLY A 1 122 ? 2.784 14.510 -1.918 1.00 89.56 122 GLY A CA 1
ATOM 933 C C . GLY A 1 122 ? 1.364 15.000 -1.614 1.00 89.56 122 GLY A C 1
ATOM 934 O O . GLY A 1 122 ? 0.758 14.539 -0.643 1.00 89.56 122 GLY A O 1
ATOM 935 N N . ALA A 1 123 ? 0.823 15.911 -2.429 1.00 92.62 123 ALA A N 1
ATOM 936 C CA . ALA A 1 123 ? -0.553 16.392 -2.335 1.00 92.62 123 ALA A CA 1
ATOM 937 C C . ALA A 1 123 ? -1.558 15.337 -2.815 1.00 92.62 123 ALA A C 1
ATOM 939 O O . ALA A 1 123 ? -2.587 15.146 -2.169 1.00 92.62 123 ALA A O 1
ATOM 940 N N . GLU A 1 124 ? -1.233 14.612 -3.890 1.00 92.12 124 GLU A N 1
ATOM 941 C CA . GLU A 1 124 ? -2.053 13.526 -4.451 1.00 92.12 124 GLU A CA 1
ATOM 942 C C . GLU A 1 124 ? -2.413 12.444 -3.427 1.00 92.12 124 GLU A C 1
ATOM 944 O O . GLU A 1 124 ? -3.514 11.897 -3.461 1.00 92.12 124 GLU A O 1
ATOM 949 N N . ASP A 1 125 ? -1.507 12.152 -2.492 1.00 93.00 125 ASP A N 1
ATOM 950 C CA . ASP A 1 125 ? -1.704 11.101 -1.494 1.00 93.00 125 ASP A CA 1
ATOM 951 C C . ASP A 1 125 ? -2.529 11.548 -0.280 1.00 93.00 125 ASP A C 1
ATOM 953 O O . ASP A 1 125 ? -2.992 10.703 0.492 1.00 93.00 125 ASP A O 1
ATOM 957 N N . GLN A 1 126 ? -2.695 12.858 -0.050 1.00 94.75 126 GLN A N 1
ATOM 958 C CA . GLN A 1 126 ? -3.374 13.354 1.153 1.00 94.75 126 GLN A CA 1
ATOM 959 C C . GLN A 1 126 ? -4.830 12.872 1.253 1.00 94.75 126 GLN A C 1
ATOM 961 O O . GLN A 1 126 ? -5.183 12.349 2.314 1.00 94.75 126 GLN A O 1
ATOM 966 N N . PRO A 1 127 ? -5.668 12.951 0.199 1.00 96.50 127 PRO A N 1
ATOM 967 C CA . PRO A 1 127 ? -7.040 12.442 0.256 1.00 96.50 127 PRO A CA 1
ATOM 968 C C . PRO A 1 127 ? -7.117 10.960 0.645 1.00 96.50 127 PRO A C 1
ATOM 970 O O . PRO A 1 127 ? -7.927 10.571 1.487 1.00 96.50 127 PRO A O 1
ATOM 973 N N . PHE A 1 128 ? -6.237 10.128 0.081 1.00 96.06 128 PHE A N 1
ATOM 974 C CA . PHE A 1 128 ? -6.211 8.691 0.360 1.00 96.06 128 PHE A CA 1
ATOM 975 C C . PHE A 1 128 ? -5.734 8.386 1.779 1.00 96.06 128 PHE A C 1
ATOM 977 O O . PHE A 1 128 ? -6.335 7.551 2.457 1.00 96.06 128 PHE A O 1
ATOM 984 N N . TYR A 1 129 ? -4.703 9.090 2.253 1.00 96.38 129 TYR A N 1
ATOM 985 C CA . TYR A 1 129 ? -4.211 8.947 3.619 1.00 96.38 129 TYR A CA 1
ATOM 986 C C . TYR A 1 129 ? -5.286 9.315 4.640 1.00 96.38 129 TYR A C 1
ATOM 988 O O . TYR A 1 129 ? -5.614 8.497 5.494 1.00 96.38 129 TYR A O 1
ATOM 996 N N . TYR A 1 130 ? -5.865 10.517 4.552 1.00 97.44 130 TYR A N 1
ATOM 997 C CA . TYR A 1 130 ? -6.849 10.975 5.536 1.00 97.44 130 TYR A CA 1
ATOM 998 C C . TYR A 1 130 ? -8.158 10.179 5.448 1.00 97.44 130 TYR A C 1
ATOM 1000 O O . TYR A 1 130 ? -8.775 9.894 6.476 1.00 97.44 130 TYR A O 1
ATOM 1008 N N . GLY A 1 131 ? -8.539 9.718 4.251 1.00 97.81 131 GLY A N 1
ATOM 1009 C CA . GLY A 1 131 ? -9.633 8.764 4.075 1.00 97.81 131 GLY A CA 1
ATOM 1010 C C . GLY A 1 131 ? -9.382 7.436 4.801 1.00 97.81 131 GLY A C 1
ATOM 1011 O O . GLY A 1 131 ? -10.223 6.991 5.585 1.00 97.81 131 GLY A O 1
ATOM 1012 N N . ALA A 1 132 ? -8.213 6.818 4.593 1.00 97.56 132 ALA A N 1
ATOM 1013 C CA . ALA A 1 132 ? -7.836 5.568 5.256 1.00 97.56 132 ALA A CA 1
ATOM 1014 C C . ALA A 1 132 ? -7.674 5.730 6.778 1.00 97.56 132 ALA A C 1
ATOM 1016 O O . ALA A 1 132 ? -8.119 4.862 7.533 1.00 97.56 132 ALA A O 1
ATOM 1017 N N . PHE A 1 133 ? -7.102 6.853 7.218 1.00 97.88 133 PHE A N 1
ATOM 1018 C CA . PHE A 1 133 ? -6.923 7.221 8.620 1.00 97.88 133 PHE A CA 1
ATOM 1019 C C . PHE A 1 133 ? -8.273 7.323 9.336 1.00 97.88 133 PHE A C 1
ATOM 1021 O O . PHE A 1 133 ? -8.529 6.599 10.298 1.00 97.88 133 PHE A O 1
ATOM 1028 N N . SER A 1 134 ? -9.185 8.151 8.811 1.00 98.06 134 SER A N 1
ATOM 1029 C CA . SER A 1 134 ? -10.518 8.334 9.391 1.00 98.06 134 SER A CA 1
ATOM 1030 C C . SER A 1 134 ? -11.311 7.023 9.398 1.00 98.06 134 SER A C 1
ATOM 1032 O O . SER A 1 134 ? -11.912 6.664 10.412 1.00 98.06 134 SER A O 1
ATOM 1034 N N . ARG A 1 135 ? -11.256 6.240 8.311 1.00 98.12 135 ARG A N 1
ATOM 1035 C CA . ARG A 1 135 ? -11.882 4.909 8.259 1.00 98.12 135 ARG A CA 1
ATOM 1036 C C . ARG A 1 135 ? -11.322 3.961 9.318 1.00 98.12 135 ARG A C 1
ATOM 1038 O O . ARG A 1 135 ? -12.092 3.223 9.937 1.00 98.12 135 ARG A O 1
ATOM 1045 N N . SER A 1 136 ? -10.009 3.964 9.539 1.00 98.12 136 SER A N 1
ATOM 1046 C CA . SER A 1 136 ? -9.392 3.129 10.570 1.00 98.12 136 SER A CA 1
ATOM 1047 C C . SER A 1 136 ? -9.892 3.499 11.966 1.00 98.12 136 SER A C 1
ATOM 1049 O O . SER A 1 136 ? -10.298 2.604 12.707 1.00 98.12 136 SER A O 1
ATOM 1051 N N . LEU A 1 137 ? -9.984 4.793 12.293 1.00 98.44 137 LEU A N 1
ATOM 1052 C CA . LEU A 1 137 ? -10.554 5.247 13.567 1.00 98.44 137 LEU A CA 1
ATOM 1053 C C . LEU A 1 137 ? -11.999 4.767 13.747 1.00 98.44 137 LEU A C 1
ATOM 1055 O O . LEU A 1 137 ? -12.334 4.201 14.788 1.00 98.44 137 LEU A O 1
ATOM 1059 N N . TYR A 1 138 ? -12.839 4.884 12.713 1.00 98.38 138 TYR A N 1
ATOM 1060 C CA . TYR A 1 138 ? -14.200 4.339 12.756 1.00 98.38 138 TYR A CA 1
ATOM 1061 C C . TYR A 1 138 ? -14.225 2.819 12.945 1.00 98.38 138 TYR A C 1
ATOM 1063 O O . TYR A 1 138 ? -15.046 2.313 13.706 1.00 98.38 138 TYR A O 1
ATOM 1071 N N . SER A 1 139 ? -13.352 2.079 12.258 1.00 98.31 139 SER A N 1
ATOM 1072 C CA . SER A 1 139 ? -13.258 0.618 12.370 1.00 98.31 139 SER A CA 1
ATOM 1073 C C . SER A 1 139 ? -12.939 0.197 13.806 1.00 98.31 139 SER A C 1
ATOM 1075 O O . SER A 1 139 ? -13.627 -0.652 14.375 1.00 98.31 139 SER A O 1
ATOM 1077 N N . GLN A 1 140 ? -11.956 0.859 14.418 1.00 98.31 140 GLN A N 1
ATOM 1078 C CA . GLN A 1 140 ? -11.532 0.616 15.793 1.00 98.31 140 GLN A CA 1
ATOM 1079 C C . GLN A 1 140 ? -12.615 1.014 16.805 1.00 98.31 140 GLN A C 1
ATOM 1081 O O . GLN A 1 140 ? -12.969 0.220 17.675 1.00 98.31 140 GLN A O 1
ATOM 1086 N N . ALA A 1 141 ? -13.219 2.196 16.653 1.00 98.44 141 ALA A N 1
ATOM 1087 C CA . ALA A 1 141 ? -14.305 2.655 17.518 1.00 98.44 141 ALA A CA 1
ATOM 1088 C C . ALA A 1 141 ? -15.522 1.717 17.461 1.00 98.44 141 ALA A C 1
ATOM 1090 O O . ALA A 1 141 ? -16.146 1.420 18.482 1.00 98.44 141 ALA A O 1
ATOM 1091 N N . ILE A 1 142 ? -15.850 1.204 16.270 1.00 98.38 142 ILE A N 1
ATOM 1092 C CA . ILE A 1 142 ? -16.910 0.211 16.092 1.00 98.38 142 ILE A CA 1
ATOM 1093 C C . ILE A 1 142 ? -16.558 -1.101 16.801 1.00 98.38 142 ILE A C 1
ATOM 1095 O O . ILE A 1 142 ? -17.426 -1.650 17.482 1.00 98.38 142 ILE A O 1
ATOM 1099 N N . ALA A 1 143 ? -15.328 -1.598 16.659 1.00 98.06 143 ALA A N 1
ATOM 1100 C CA . ALA A 1 143 ? -14.881 -2.815 17.334 1.00 98.06 143 ALA A CA 1
ATOM 1101 C C . ALA A 1 143 ? -14.973 -2.670 18.866 1.00 98.06 143 ALA A C 1
ATOM 1103 O O . ALA A 1 143 ? -15.559 -3.522 19.533 1.00 98.06 143 ALA A O 1
ATOM 1104 N N . GLN A 1 144 ? -14.536 -1.534 19.418 1.00 98.25 144 GLN A N 1
ATOM 1105 C CA . GLN A 1 144 ? -14.679 -1.236 20.847 1.00 98.25 144 GLN A CA 1
ATOM 1106 C C . GLN A 1 144 ? -16.147 -1.169 21.295 1.00 98.25 144 GLN A C 1
ATOM 1108 O O . GLN A 1 144 ? -16.502 -1.682 22.359 1.00 98.25 144 GLN A O 1
ATOM 1113 N N . ALA A 1 145 ? -17.033 -0.590 20.480 1.00 98.25 145 ALA A N 1
ATOM 1114 C CA . ALA A 1 145 ? -18.464 -0.579 20.772 1.00 98.25 145 ALA A CA 1
ATOM 1115 C C . ALA A 1 145 ? -19.061 -1.999 20.792 1.00 98.25 145 ALA A C 1
ATOM 1117 O O . ALA A 1 145 ? -19.912 -2.297 21.633 1.00 98.25 145 ALA A O 1
ATOM 1118 N N . MET A 1 146 ? -18.600 -2.883 19.894 1.00 97.19 146 MET A N 1
ATOM 1119 C CA . MET A 1 146 ? -18.985 -4.300 19.873 1.00 97.19 146 MET A CA 1
ATOM 1120 C C . MET A 1 146 ? -18.510 -5.029 21.134 1.00 97.19 146 MET A C 1
ATOM 1122 O O . MET A 1 146 ? -19.297 -5.769 21.723 1.00 97.19 146 MET A O 1
ATOM 1126 N N . ASN A 1 147 ? -17.285 -4.765 21.600 1.00 97.75 147 ASN A N 1
ATOM 1127 C CA . ASN A 1 147 ? -16.757 -5.324 22.854 1.00 97.75 147 ASN A CA 1
ATOM 1128 C C . ASN A 1 147 ? -17.607 -4.916 24.061 1.00 97.75 147 ASN A C 1
ATOM 1130 O O . ASN A 1 147 ? -17.908 -5.734 24.928 1.00 97.75 147 ASN A O 1
ATOM 1134 N N . LYS A 1 148 ? -18.082 -3.664 24.073 1.00 97.62 148 LYS A N 1
ATOM 1135 C CA . LYS A 1 148 ? -19.009 -3.137 25.087 1.00 97.62 148 LYS A CA 1
ATOM 1136 C C . LYS A 1 148 ? -20.468 -3.566 24.881 1.00 97.62 148 LYS A C 1
ATOM 1138 O O . LYS A 1 148 ? -21.328 -3.168 25.658 1.00 97.62 148 LYS A O 1
ATOM 1143 N N . LYS A 1 149 ? -20.761 -4.367 23.849 1.00 97.19 149 LYS A N 1
ATOM 1144 C CA . LYS A 1 149 ? -22.108 -4.839 23.478 1.00 97.19 149 LYS A CA 1
ATOM 1145 C C . LYS A 1 149 ? -23.123 -3.707 23.243 1.00 97.19 149 LYS A C 1
ATOM 1147 O O . LYS A 1 149 ? -24.328 -3.940 23.335 1.00 97.19 149 LYS A O 1
ATOM 1152 N N . LEU A 1 150 ? -22.650 -2.506 22.901 1.00 98.00 150 LEU A N 1
ATOM 1153 C CA . LEU A 1 150 ? -23.505 -1.347 22.649 1.00 98.00 150 LEU A CA 1
ATOM 1154 C C . LEU A 1 150 ? -24.288 -1.523 21.345 1.00 98.00 150 LEU A C 1
ATOM 1156 O O . LEU A 1 150 ? -23.779 -2.058 20.352 1.00 98.00 150 LEU A O 1
ATOM 1160 N N . LYS A 1 151 ? -25.528 -1.029 21.319 1.00 96.12 151 LYS A N 1
ATOM 1161 C CA . LYS A 1 151 ? -26.434 -1.136 20.165 1.00 96.12 151 LYS A CA 1
ATOM 1162 C C . LYS A 1 151 ? -27.137 0.193 19.880 1.00 96.12 151 LYS A C 1
ATOM 1164 O O . LYS A 1 151 ? -27.126 1.106 20.699 1.00 96.12 151 LYS A O 1
ATOM 1169 N N . GLY A 1 152 ? -27.734 0.302 18.692 1.00 96.31 152 GLY A N 1
ATOM 1170 C CA . GLY A 1 152 ? -28.567 1.444 18.302 1.00 96.31 152 GLY A CA 1
ATOM 1171 C C . GLY A 1 152 ? -27.895 2.804 18.522 1.00 96.31 152 GLY A C 1
ATOM 1172 O O . GLY A 1 152 ? -26.738 3.006 18.149 1.00 96.31 152 GLY A O 1
ATOM 1173 N N . LYS A 1 153 ? -28.633 3.733 19.142 1.00 97.44 153 LYS A N 1
ATOM 1174 C CA . LYS A 1 153 ? -28.172 5.104 19.413 1.00 97.44 153 LYS A CA 1
ATOM 1175 C C . LYS A 1 153 ? -26.959 5.153 20.343 1.00 97.44 153 LYS A C 1
ATOM 1177 O O . LYS A 1 153 ? -26.068 5.958 20.108 1.00 97.44 153 LYS A O 1
ATOM 1182 N N . GLU A 1 154 ? -26.885 4.278 21.343 1.00 97.69 154 GLU A N 1
ATOM 1183 C CA . GLU A 1 154 ? -25.759 4.247 22.288 1.00 97.69 154 GLU A CA 1
ATOM 1184 C C . GLU A 1 154 ? -24.446 3.913 21.582 1.00 97.69 154 GLU A C 1
ATOM 1186 O O . GLU A 1 154 ? -23.442 4.597 21.769 1.00 97.69 154 GLU A O 1
ATOM 1191 N N . ARG A 1 155 ? -24.468 2.909 20.693 1.00 97.75 155 ARG A N 1
ATOM 1192 C CA . ARG A 1 155 ? -23.315 2.588 19.841 1.00 97.75 155 ARG A CA 1
ATOM 1193 C C . ARG A 1 155 ? -22.915 3.781 18.981 1.00 97.75 155 ARG A C 1
ATOM 1195 O O . ARG A 1 155 ? -21.726 4.040 18.838 1.00 97.75 155 ARG A O 1
ATOM 1202 N N . GLN A 1 156 ? -23.888 4.480 18.401 1.00 97.38 156 GLN A N 1
ATOM 1203 C CA . GLN A 1 156 ? -23.614 5.622 17.536 1.00 97.38 156 GLN A CA 1
ATOM 1204 C C . GLN A 1 156 ? -22.920 6.754 18.301 1.00 97.38 156 GLN A C 1
ATOM 1206 O O . GLN A 1 156 ? -21.868 7.213 17.868 1.00 97.38 156 GLN A O 1
ATOM 1211 N N . VAL A 1 157 ? -23.457 7.133 19.464 1.00 98.19 157 VAL A N 1
ATOM 1212 C CA . VAL A 1 157 ? -22.868 8.158 20.340 1.00 98.19 157 VAL A CA 1
ATOM 1213 C C . VAL A 1 157 ? -21.461 7.759 20.781 1.00 98.19 157 VAL A C 1
ATOM 1215 O O . VAL A 1 157 ? -20.544 8.573 20.722 1.00 98.19 157 VAL A O 1
ATOM 1218 N N . PHE A 1 158 ? -21.264 6.499 21.175 1.00 98.31 158 PHE A N 1
ATOM 1219 C CA . PHE A 1 158 ? -19.955 5.998 21.585 1.00 98.31 158 PHE A CA 1
ATOM 1220 C C . PHE A 1 158 ? -18.917 6.080 20.457 1.00 98.31 158 PHE A C 1
ATOM 1222 O O . PHE A 1 158 ? -17.815 6.585 20.666 1.00 98.31 158 PHE A O 1
ATOM 1229 N N . VAL A 1 159 ? -19.277 5.623 19.253 1.00 98.25 159 VAL A N 1
ATOM 1230 C CA . VAL A 1 159 ? -18.393 5.668 18.080 1.00 98.25 159 VAL A CA 1
ATOM 1231 C C . VAL A 1 159 ? -18.040 7.108 17.711 1.00 98.25 159 VAL A C 1
ATOM 1233 O O . VAL A 1 159 ? -16.875 7.400 17.456 1.00 98.25 159 VAL A O 1
ATOM 1236 N N . ASP A 1 160 ? -19.017 8.015 17.719 1.00 96.81 160 ASP A N 1
ATOM 1237 C CA . ASP A 1 160 ? -18.786 9.419 17.369 1.00 96.81 160 ASP A CA 1
ATOM 1238 C C . ASP A 1 160 ? -17.907 10.129 18.408 1.00 96.81 160 ASP A C 1
ATOM 1240 O O . ASP A 1 160 ? -17.068 10.955 18.047 1.00 96.81 160 ASP A O 1
ATOM 1244 N N . ASN A 1 161 ? -18.055 9.785 19.691 1.00 97.62 161 ASN A N 1
ATOM 1245 C CA . ASN A 1 161 ? -17.208 10.312 20.759 1.00 97.62 161 ASN A CA 1
ATOM 1246 C C . ASN A 1 161 ? -15.752 9.859 20.611 1.00 97.62 161 ASN A C 1
ATOM 1248 O O . ASN A 1 161 ? -14.861 10.700 20.715 1.00 97.62 161 ASN A O 1
ATOM 1252 N N . LEU A 1 162 ? -15.514 8.574 20.322 1.00 97.12 162 LEU A N 1
ATOM 1253 C CA . LEU A 1 162 ? -14.166 8.061 20.057 1.00 97.12 162 LEU A CA 1
ATOM 1254 C C . LEU A 1 162 ? -13.572 8.610 18.764 1.00 97.12 162 LEU A C 1
ATOM 1256 O O . LEU A 1 162 ? -12.363 8.771 18.684 1.00 97.12 162 LEU A O 1
ATOM 1260 N N . GLN A 1 163 ? -14.387 8.927 17.758 1.00 95.12 163 GLN A N 1
ATOM 1261 C CA . GLN A 1 163 ? -13.852 9.579 16.569 1.00 95.12 163 GLN A CA 1
ATOM 1262 C C . GLN A 1 163 ? -13.408 11.020 16.854 1.00 95.12 163 GLN A C 1
ATOM 1264 O O . GLN A 1 163 ? -12.407 11.486 16.318 1.00 95.12 163 GLN A O 1
ATOM 1269 N N . LYS A 1 164 ? -14.148 11.751 17.690 1.00 95.81 164 LYS A N 1
ATOM 1270 C CA . LYS A 1 164 ? -13.760 13.113 18.084 1.00 95.81 164 LYS A CA 1
ATOM 1271 C C . LYS A 1 164 ? -12.572 13.122 19.043 1.00 95.81 164 LYS A C 1
ATOM 1273 O O . LYS A 1 164 ? -11.781 14.054 19.002 1.00 95.81 164 LYS A O 1
ATOM 1278 N N . ASN A 1 165 ? -12.467 12.100 19.889 1.00 96.94 165 ASN A N 1
ATOM 1279 C CA . ASN A 1 165 ? -11.442 11.976 20.920 1.00 96.94 165 ASN A CA 1
ATOM 1280 C C . ASN A 1 165 ? -10.834 10.561 20.881 1.00 96.94 165 ASN A C 1
ATOM 1282 O O . ASN A 1 165 ? -11.127 9.746 21.762 1.00 96.94 165 ASN A O 1
ATOM 1286 N N . PRO A 1 166 ? -10.054 10.231 19.835 1.00 97.38 166 PRO A N 1
ATOM 1287 C CA . PRO A 1 166 ? -9.426 8.921 19.722 1.00 97.38 166 PRO A CA 1
ATOM 1288 C C . PRO A 1 166 ? -8.334 8.761 20.778 1.00 97.38 166 PRO A C 1
ATOM 1290 O O . PRO A 1 166 ? -7.706 9.733 21.193 1.00 97.38 166 PRO A O 1
ATOM 1293 N N . THR A 1 167 ? -8.093 7.523 21.205 1.00 97.44 167 THR A N 1
ATOM 1294 C CA . THR A 1 167 ? -6.947 7.216 22.068 1.00 97.44 167 THR A CA 1
ATOM 1295 C C . THR A 1 167 ? -5.642 7.270 21.272 1.00 97.44 167 THR A C 1
ATOM 1297 O O . THR A 1 167 ? -5.651 7.120 20.048 1.00 97.44 167 THR A O 1
ATOM 1300 N N . ASP A 1 168 ? -4.510 7.413 21.962 1.00 97.38 168 ASP A N 1
ATOM 1301 C CA . ASP A 1 168 ? -3.187 7.395 21.321 1.00 97.38 168 ASP A CA 1
ATOM 1302 C C . ASP A 1 168 ? -2.955 6.102 20.531 1.00 97.38 168 ASP A C 1
ATOM 1304 O O . ASP A 1 168 ? -2.533 6.141 19.379 1.00 97.38 168 ASP A O 1
ATOM 1308 N N . GLU A 1 169 ? -3.343 4.955 21.094 1.00 95.62 169 GLU A N 1
ATOM 1309 C CA . GLU A 1 169 ? -3.271 3.671 20.391 1.00 95.62 169 GLU A CA 1
ATOM 1310 C C . GLU A 1 169 ? -4.126 3.670 19.110 1.00 95.62 169 GLU A C 1
ATOM 1312 O O . GLU A 1 169 ? -3.694 3.176 18.066 1.00 95.62 169 GLU A O 1
ATOM 1317 N N . MET A 1 170 ? -5.325 4.268 19.147 1.00 97.62 170 MET A N 1
ATOM 1318 C CA . MET A 1 170 ? -6.159 4.368 17.950 1.00 97.62 170 MET A CA 1
ATOM 1319 C C . MET A 1 170 ? -5.503 5.210 16.860 1.00 97.62 170 MET A C 1
ATOM 1321 O O . MET A 1 170 ? -5.578 4.851 15.679 1.00 97.62 170 MET A O 1
ATOM 1325 N N . LEU A 1 171 ? -4.864 6.313 17.255 1.00 97.62 171 LEU A N 1
ATOM 1326 C CA . LEU A 1 171 ? -4.115 7.191 16.361 1.00 97.62 171 LEU A CA 1
ATOM 1327 C C . LEU A 1 171 ? -2.905 6.470 15.753 1.00 97.62 171 LEU A C 1
ATOM 1329 O O . LEU A 1 171 ? -2.665 6.613 14.552 1.00 97.62 171 LEU A O 1
ATOM 1333 N N . GLU A 1 172 ? -2.181 5.665 16.534 1.00 96.25 172 GLU A N 1
ATOM 1334 C CA . GLU A 1 172 ? -1.055 4.858 16.050 1.00 96.25 172 GLU A CA 1
ATOM 1335 C C . GLU A 1 172 ? -1.497 3.846 14.987 1.00 96.25 172 GLU A C 1
ATOM 1337 O O . GLU A 1 172 ? -0.935 3.825 13.887 1.00 96.25 172 GLU A O 1
ATOM 1342 N N . TRP A 1 173 ? -2.554 3.073 15.251 1.00 96.38 173 TRP A N 1
ATOM 1343 C CA . TRP A 1 173 ? -3.096 2.124 14.274 1.00 96.38 173 TRP A CA 1
ATOM 1344 C C . TRP A 1 173 ? -3.664 2.808 13.035 1.00 96.38 173 TRP A C 1
ATOM 1346 O O . TRP A 1 173 ? -3.472 2.329 11.916 1.00 96.38 173 TRP A O 1
ATOM 1356 N N . ALA A 1 174 ? -4.359 3.933 13.212 1.00 97.31 174 ALA A N 1
ATOM 1357 C CA . ALA A 1 174 ? -4.904 4.685 12.092 1.00 97.31 174 ALA A CA 1
ATOM 1358 C C . ALA A 1 174 ? -3.795 5.254 11.206 1.00 97.31 174 ALA A C 1
ATOM 1360 O O . ALA A 1 174 ? -3.924 5.240 9.981 1.00 97.31 174 ALA A O 1
ATOM 1361 N N . LYS A 1 175 ? -2.686 5.697 11.809 1.00 96.19 175 LYS A N 1
ATOM 1362 C CA . LYS A 1 175 ? -1.486 6.122 11.091 1.00 96.19 175 LYS A CA 1
ATOM 1363 C C . LYS A 1 175 ? -0.834 4.958 10.346 1.00 96.19 175 LYS A C 1
ATOM 1365 O O . LYS A 1 175 ? -0.541 5.118 9.167 1.00 96.19 175 LYS A O 1
ATOM 1370 N N . GLU A 1 176 ? -0.651 3.796 10.975 1.00 94.75 176 GLU A N 1
ATOM 1371 C CA . GLU A 1 176 ? -0.067 2.614 10.317 1.00 94.75 176 GLU A CA 1
ATOM 1372 C C . GLU A 1 176 ? -0.910 2.153 9.112 1.00 94.75 176 GLU A C 1
ATOM 1374 O O . GLU A 1 176 ? -0.367 1.904 8.029 1.00 94.75 176 GLU A O 1
ATOM 1379 N N . ASP A 1 177 ? -2.238 2.112 9.263 1.00 96.00 177 ASP A N 1
ATOM 1380 C CA . ASP A 1 177 ? -3.172 1.780 8.181 1.00 96.00 177 ASP A CA 1
ATOM 1381 C C . ASP A 1 177 ? -3.123 2.820 7.049 1.00 96.00 177 ASP A C 1
ATOM 1383 O O . ASP A 1 177 ? -3.106 2.464 5.869 1.00 96.00 177 ASP A O 1
ATOM 1387 N N . ALA A 1 178 ? -3.092 4.111 7.391 1.00 96.19 178 ALA A N 1
ATOM 1388 C CA . ALA A 1 178 ? -3.064 5.193 6.414 1.00 96.19 178 ALA A CA 1
ATOM 1389 C C . ALA A 1 178 ? -1.736 5.251 5.651 1.00 96.19 178 ALA A C 1
ATOM 1391 O O . ALA A 1 178 ? -1.738 5.392 4.430 1.00 96.19 178 ALA A O 1
ATOM 1392 N N . GLU A 1 179 ? -0.604 5.085 6.341 1.00 94.44 179 GLU A N 1
ATOM 1393 C CA . GLU A 1 179 ? 0.714 4.987 5.711 1.00 94.44 179 GLU A CA 1
ATOM 1394 C C . GLU A 1 179 ? 0.821 3.752 4.814 1.00 94.44 179 GLU A C 1
ATOM 1396 O O . GLU A 1 179 ? 1.428 3.815 3.745 1.00 94.44 179 GLU A O 1
ATOM 1401 N N . THR A 1 180 ? 0.214 2.636 5.222 1.00 94.44 180 THR A N 1
ATOM 1402 C CA . THR A 1 180 ? 0.122 1.429 4.397 1.00 94.44 180 THR A CA 1
ATOM 1403 C C . THR A 1 180 ? -0.665 1.700 3.119 1.00 94.44 180 THR A C 1
ATOM 1405 O O . THR A 1 180 ? -0.173 1.391 2.034 1.00 94.44 180 THR A O 1
ATOM 1408 N N . ALA A 1 181 ? -1.839 2.333 3.219 1.00 93.81 181 ALA A N 1
ATOM 1409 C CA . ALA A 1 181 ? -2.713 2.600 2.077 1.00 93.81 181 ALA A CA 1
ATOM 1410 C C . ALA A 1 181 ? -2.016 3.385 0.951 1.00 93.81 181 ALA A C 1
ATOM 1412 O O . ALA A 1 181 ? -2.264 3.106 -0.220 1.00 93.81 181 ALA A O 1
ATOM 1413 N N . ILE A 1 182 ? -1.106 4.303 1.296 1.00 92.62 182 ILE A N 1
ATOM 1414 C CA . ILE A 1 182 ? -0.392 5.166 0.337 1.00 92.62 182 ILE A CA 1
ATOM 1415 C C . ILE A 1 182 ? 1.087 4.791 0.111 1.00 92.62 182 ILE A C 1
ATOM 1417 O O . ILE A 1 182 ? 1.842 5.582 -0.460 1.00 92.62 182 ILE A O 1
ATOM 1421 N N . TYR A 1 183 ? 1.515 3.607 0.565 1.00 92.19 183 TYR A N 1
ATOM 1422 C CA . TYR A 1 183 ? 2.889 3.084 0.444 1.00 92.19 183 TYR A CA 1
ATOM 1423 C C . TYR A 1 183 ? 3.982 3.923 1.126 1.00 92.19 183 TYR A C 1
ATOM 1425 O O . TYR A 1 183 ? 5.134 3.946 0.686 1.00 92.19 183 TYR A O 1
ATOM 1433 N N . THR A 1 184 ? 3.655 4.606 2.222 1.00 88.88 184 THR A N 1
ATOM 1434 C CA . THR A 1 184 ? 4.632 5.362 3.019 1.00 88.88 184 THR A CA 1
ATOM 1435 C C . THR A 1 184 ? 5.079 4.636 4.272 1.00 88.88 184 THR A C 1
ATOM 1437 O O . THR A 1 184 ? 5.931 5.161 4.984 1.00 88.88 184 THR A O 1
ATOM 1440 N N . ASN A 1 185 ? 4.565 3.442 4.554 1.00 89.94 185 ASN A N 1
ATOM 1441 C CA . ASN A 1 185 ? 4.927 2.668 5.738 1.00 89.94 185 ASN A CA 1
ATOM 1442 C C . ASN A 1 185 ? 6.417 2.268 5.742 1.00 89.94 185 ASN A C 1
ATOM 1444 O O . ASN A 1 185 ? 7.038 2.042 4.699 1.00 89.94 185 ASN A O 1
ATOM 1448 N N . ARG A 1 186 ? 7.023 2.188 6.934 1.00 88.31 186 ARG A N 1
ATOM 1449 C CA . ARG A 1 186 ? 8.421 1.750 7.087 1.00 88.31 186 ARG A CA 1
ATOM 1450 C C . ARG A 1 186 ? 8.517 0.243 6.883 1.00 88.31 186 ARG A C 1
ATOM 1452 O O . ARG A 1 186 ? 7.718 -0.516 7.419 1.00 88.31 186 ARG A O 1
ATOM 1459 N N . THR A 1 187 ? 9.528 -0.197 6.140 1.00 90.06 187 THR A N 1
ATOM 1460 C CA . THR A 1 187 ? 9.753 -1.613 5.833 1.00 90.06 187 THR A CA 1
ATOM 1461 C C . THR A 1 187 ? 11.218 -1.987 6.011 1.00 90.06 187 THR A C 1
ATOM 1463 O O . THR A 1 187 ? 12.099 -1.152 5.826 1.00 90.06 187 THR A O 1
ATOM 1466 N N . HIS A 1 188 ? 11.496 -3.259 6.313 1.00 88.31 188 HIS A N 1
ATOM 1467 C CA . HIS A 1 188 ? 12.873 -3.763 6.399 1.00 88.31 188 HIS A CA 1
ATOM 1468 C C . HIS A 1 188 ? 13.633 -3.607 5.073 1.00 88.31 188 HIS A C 1
ATOM 1470 O O . HIS A 1 188 ? 14.784 -3.183 5.082 1.00 88.31 188 HIS A O 1
ATOM 1476 N N . LEU A 1 189 ? 12.980 -3.864 3.931 1.00 87.75 189 LEU A N 1
ATOM 1477 C CA . LEU A 1 189 ? 13.560 -3.605 2.607 1.00 87.75 189 LEU A CA 1
ATOM 1478 C C . LEU A 1 189 ? 13.900 -2.119 2.424 1.00 87.75 189 LEU A C 1
ATOM 1480 O O . LEU A 1 189 ? 14.987 -1.785 1.958 1.00 87.75 189 LEU A O 1
ATOM 1484 N N . GLY A 1 190 ? 13.026 -1.225 2.892 1.00 88.75 190 GLY A N 1
ATOM 1485 C CA . GLY A 1 190 ? 13.292 0.208 2.892 1.00 88.75 190 GLY A CA 1
ATOM 1486 C C . GLY A 1 190 ? 14.457 0.590 3.808 1.00 88.75 190 GLY A C 1
ATOM 1487 O O . GLY A 1 190 ? 15.190 1.523 3.502 1.00 88.75 190 GLY A O 1
ATOM 1488 N N . ASP A 1 191 ? 14.658 -0.100 4.930 1.00 91.75 191 ASP A N 1
ATOM 1489 C CA . ASP A 1 191 ? 15.791 0.126 5.839 1.00 91.75 191 ASP A CA 1
ATOM 1490 C C . ASP A 1 191 ? 17.128 -0.307 5.201 1.00 91.75 191 ASP A C 1
ATOM 1492 O O . ASP A 1 191 ? 18.137 0.395 5.334 1.00 91.75 191 ASP A O 1
ATOM 1496 N N . VAL A 1 192 ? 17.125 -1.410 4.444 1.00 90.75 192 VAL A N 1
ATOM 1497 C CA . VAL A 1 192 ? 18.274 -1.858 3.637 1.00 90.75 192 VAL A CA 1
ATOM 1498 C C . VAL A 1 192 ? 18.565 -0.858 2.519 1.00 90.75 192 VAL A C 1
ATOM 1500 O O . VAL A 1 192 ? 19.699 -0.398 2.392 1.00 90.75 192 VAL A O 1
ATOM 1503 N N . ALA A 1 193 ? 17.542 -0.443 1.767 1.00 88.81 193 ALA A N 1
ATOM 1504 C CA . ALA A 1 193 ? 17.669 0.573 0.725 1.00 88.81 193 ALA A CA 1
ATOM 1505 C C . ALA A 1 193 ? 18.263 1.880 1.274 1.00 88.81 193 ALA A C 1
ATOM 1507 O O . ALA A 1 193 ? 19.205 2.423 0.697 1.00 88.81 193 ALA A O 1
ATOM 1508 N N . ARG A 1 194 ? 17.797 2.340 2.444 1.00 90.25 194 ARG A N 1
ATOM 1509 C CA . ARG A 1 194 ? 18.361 3.522 3.115 1.00 90.25 194 ARG A CA 1
ATOM 1510 C C . ARG A 1 194 ? 19.817 3.330 3.531 1.00 90.25 194 ARG A C 1
ATOM 1512 O O . ARG A 1 194 ? 20.578 4.291 3.506 1.00 90.25 194 ARG A O 1
ATOM 1519 N N . SER A 1 195 ? 20.226 2.120 3.909 1.00 92.38 195 SER A N 1
ATOM 1520 C CA . SER A 1 195 ? 21.635 1.824 4.202 1.00 92.38 195 SER A CA 1
ATOM 1521 C C . SER A 1 195 ? 22.510 1.941 2.951 1.00 92.38 195 SER A C 1
ATOM 1523 O O . SER A 1 195 ? 23.581 2.538 3.023 1.00 92.38 195 SER A O 1
ATOM 1525 N N . ILE A 1 196 ? 22.025 1.475 1.794 1.00 90.25 196 ILE A N 1
ATOM 1526 C CA . ILE A 1 196 ? 22.713 1.643 0.502 1.00 90.25 196 ILE A CA 1
ATOM 1527 C C . ILE A 1 196 ? 22.804 3.128 0.133 1.00 90.25 196 ILE A C 1
ATOM 1529 O O . ILE A 1 196 ? 23.885 3.617 -0.184 1.00 90.25 196 ILE A O 1
ATOM 1533 N N . GLN A 1 197 ? 21.701 3.873 0.253 1.00 90.00 197 GLN A N 1
ATOM 1534 C CA . GLN A 1 197 ? 21.638 5.310 -0.049 1.00 90.00 197 GLN A CA 1
ATOM 1535 C C . GLN A 1 197 ? 22.607 6.166 0.785 1.00 90.00 197 GLN A C 1
ATOM 1537 O O . GLN A 1 197 ? 22.985 7.252 0.352 1.00 90.00 197 GLN A O 1
ATOM 1542 N N . LYS A 1 198 ? 23.023 5.706 1.974 1.00 90.44 198 LYS A N 1
ATOM 1543 C CA . LYS A 1 198 ? 24.007 6.408 2.818 1.00 90.44 198 LYS A CA 1
ATOM 1544 C C . LYS A 1 198 ? 25.443 6.312 2.293 1.00 90.44 198 LYS A C 1
ATOM 1546 O O . LYS A 1 198 ? 26.272 7.135 2.676 1.00 90.44 198 LYS A O 1
ATOM 1551 N N . VAL A 1 199 ? 25.753 5.331 1.446 1.00 92.00 199 VAL A N 1
ATOM 1552 C CA . VAL A 1 199 ? 27.078 5.190 0.826 1.00 92.00 199 VAL A CA 1
ATOM 1553 C C . VAL A 1 199 ? 27.211 6.191 -0.329 1.00 92.00 199 VAL A C 1
ATOM 1555 O O . VAL A 1 199 ? 26.231 6.522 -0.998 1.00 92.00 199 VAL A O 1
ATOM 1558 N N . LYS A 1 200 ? 28.425 6.696 -0.585 1.00 88.94 200 LYS A N 1
ATOM 1559 C CA . LYS A 1 200 ? 28.696 7.638 -1.685 1.00 88.94 200 LYS A CA 1
ATOM 1560 C C . LYS A 1 200 ? 28.213 7.055 -3.022 1.00 88.94 200 LYS A C 1
ATOM 1562 O O . LYS A 1 200 ? 28.653 5.983 -3.418 1.00 88.94 200 LYS A O 1
ATOM 1567 N N . GLY A 1 201 ? 27.319 7.768 -3.712 1.00 86.94 201 GLY A N 1
ATOM 1568 C CA . GLY A 1 201 ? 26.707 7.319 -4.971 1.00 86.94 201 GLY A CA 1
ATOM 1569 C C . GLY A 1 201 ? 25.528 6.348 -4.811 1.00 86.94 201 GLY A C 1
ATOM 1570 O O . GLY A 1 201 ? 24.852 6.056 -5.793 1.00 86.94 201 GLY A O 1
ATOM 1571 N N . GLY A 1 202 ? 25.215 5.894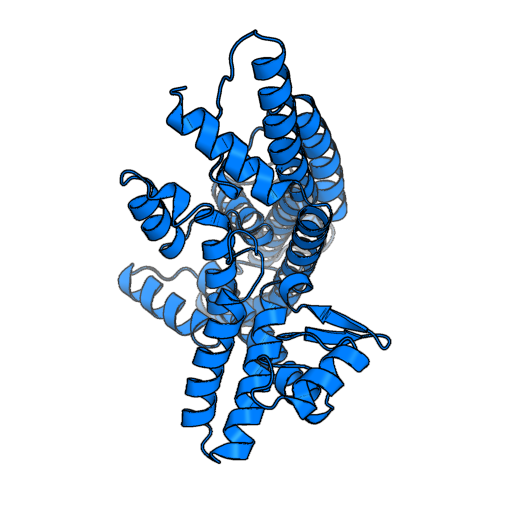 -3.594 1.00 88.56 202 GLY A N 1
ATOM 1572 C CA . GLY A 1 202 ? 24.124 4.953 -3.336 1.00 88.56 202 GLY A CA 1
ATOM 1573 C C . GLY A 1 202 ? 22.741 5.478 -3.729 1.00 88.56 202 GLY A C 1
ATOM 1574 O O . GLY A 1 202 ? 21.901 4.705 -4.174 1.00 88.56 202 GLY A O 1
ATOM 1575 N N . GLU A 1 203 ? 22.510 6.793 -3.645 1.00 87.50 203 GLU A N 1
ATOM 1576 C CA . GLU A 1 203 ? 21.260 7.435 -4.095 1.00 87.50 203 GLU A CA 1
ATOM 1577 C C . GLU A 1 203 ? 21.064 7.413 -5.617 1.00 87.50 203 GLU A C 1
ATOM 1579 O O . GLU A 1 203 ? 19.944 7.604 -6.076 1.00 87.50 203 GLU A O 1
ATOM 1584 N N . ILE A 1 204 ? 22.124 7.190 -6.398 1.00 86.94 204 ILE A N 1
ATOM 1585 C CA . ILE A 1 204 ? 22.029 7.031 -7.857 1.00 86.94 204 ILE A CA 1
ATOM 1586 C C . ILE A 1 204 ? 21.626 5.590 -8.189 1.00 86.94 204 ILE A C 1
ATOM 1588 O O . ILE A 1 204 ? 20.819 5.363 -9.083 1.00 86.94 204 ILE A O 1
ATOM 1592 N N . VAL A 1 205 ? 22.153 4.622 -7.432 1.00 85.81 205 VAL A N 1
ATOM 1593 C CA . VAL A 1 205 ? 21.829 3.194 -7.583 1.00 85.81 205 VAL A CA 1
ATOM 1594 C C . VAL A 1 205 ? 20.411 2.897 -7.091 1.00 85.81 205 VAL A C 1
ATOM 1596 O O . VAL A 1 205 ? 19.668 2.163 -7.735 1.00 85.81 205 VAL A O 1
ATOM 1599 N N . VAL A 1 206 ? 20.027 3.476 -5.951 1.00 87.88 206 VAL A N 1
ATOM 1600 C CA . VAL A 1 206 ? 18.707 3.316 -5.333 1.00 87.88 206 VAL A CA 1
ATOM 1601 C C . VAL A 1 206 ? 18.079 4.703 -5.147 1.00 87.88 206 VAL A C 1
ATOM 1603 O O . VAL A 1 206 ? 18.163 5.283 -4.057 1.00 87.88 206 VAL A O 1
ATOM 1606 N N . PRO A 1 207 ? 17.449 5.269 -6.195 1.00 85.44 207 PRO A N 1
ATOM 1607 C CA . PRO A 1 207 ? 16.874 6.613 -6.132 1.00 85.44 207 PRO A CA 1
ATOM 1608 C C . PRO A 1 207 ? 15.705 6.707 -5.154 1.00 85.44 207 PRO A C 1
ATOM 1610 O O . PRO A 1 207 ? 15.609 7.686 -4.409 1.00 85.44 207 PRO A O 1
ATOM 1613 N N . PHE A 1 208 ? 14.872 5.666 -5.113 1.00 87.81 208 PHE A N 1
ATOM 1614 C CA . PHE A 1 208 ? 13.686 5.580 -4.268 1.00 87.81 208 PHE A CA 1
ATOM 1615 C C . PHE A 1 208 ? 13.711 4.256 -3.506 1.00 87.81 208 PHE A C 1
ATOM 1617 O O . PHE A 1 208 ? 13.525 3.184 -4.076 1.00 87.81 208 PHE A O 1
ATOM 1624 N N . GLY A 1 209 ? 13.973 4.329 -2.208 1.00 86.38 209 GLY A N 1
ATOM 1625 C CA . GLY A 1 209 ? 13.999 3.180 -1.316 1.00 86.38 209 GLY A CA 1
ATOM 1626 C C . GLY A 1 209 ? 12.644 2.932 -0.669 1.00 86.38 209 GLY A C 1
ATOM 1627 O O . GLY A 1 209 ? 12.248 1.779 -0.511 1.00 86.38 209 GLY A O 1
ATOM 1628 N N . ARG A 1 210 ? 11.914 3.993 -0.301 1.00 87.75 210 ARG A N 1
ATOM 1629 C CA . ARG A 1 210 ? 10.691 3.870 0.509 1.00 87.75 210 ARG A CA 1
ATOM 1630 C C . ARG A 1 210 ? 9.529 3.234 -0.254 1.00 87.75 210 ARG A C 1
ATOM 1632 O O . ARG A 1 210 ? 9.086 2.151 0.125 1.00 87.75 210 ARG A O 1
ATOM 1639 N N . THR A 1 211 ? 9.065 3.883 -1.322 1.00 87.19 211 THR A N 1
ATOM 1640 C CA . THR A 1 211 ? 7.853 3.467 -2.050 1.00 87.19 211 THR A CA 1
ATOM 1641 C C . THR A 1 211 ? 7.994 2.085 -2.698 1.00 87.19 211 THR A C 1
ATOM 1643 O O . THR A 1 211 ? 7.152 1.231 -2.418 1.00 87.19 211 THR A O 1
ATOM 1646 N N . PRO A 1 212 ? 9.057 1.778 -3.475 1.00 87.69 212 PRO A N 1
ATOM 1647 C CA . PRO A 1 212 ? 9.199 0.444 -4.061 1.00 87.69 212 PRO A CA 1
ATOM 1648 C C . PRO A 1 212 ? 9.262 -0.659 -3.000 1.00 87.69 212 PRO A C 1
ATOM 1650 O O . PRO A 1 212 ? 8.627 -1.699 -3.151 1.00 87.69 212 PRO A O 1
ATOM 1653 N N . SER A 1 213 ? 9.948 -0.416 -1.879 1.00 90.75 213 SER A N 1
ATOM 1654 C CA . SER A 1 213 ? 10.002 -1.379 -0.775 1.00 90.75 213 SER A CA 1
ATOM 1655 C C . SER A 1 213 ? 8.647 -1.579 -0.098 1.00 90.75 213 SER A C 1
ATOM 1657 O O . SER A 1 213 ? 8.329 -2.694 0.312 1.00 90.75 213 SER A O 1
ATOM 1659 N N . ALA A 1 214 ? 7.844 -0.521 0.039 1.00 91.88 214 ALA A N 1
ATOM 1660 C CA . ALA A 1 214 ? 6.489 -0.612 0.569 1.00 91.88 214 ALA A CA 1
ATOM 1661 C C . ALA A 1 214 ? 5.572 -1.419 -0.361 1.00 91.88 214 ALA A C 1
ATOM 1663 O O . ALA A 1 214 ? 4.911 -2.341 0.113 1.00 91.88 214 ALA A O 1
ATOM 1664 N N . VAL A 1 215 ? 5.601 -1.161 -1.674 1.00 91.12 215 VAL A N 1
ATOM 1665 C CA . VAL A 1 215 ? 4.843 -1.947 -2.667 1.00 91.12 215 VAL A CA 1
ATOM 1666 C C . VAL A 1 215 ? 5.273 -3.415 -2.642 1.00 91.12 215 VAL A C 1
ATOM 1668 O O . VAL A 1 215 ? 4.422 -4.294 -2.518 1.00 91.12 215 VAL A O 1
ATOM 1671 N N . ALA A 1 216 ? 6.582 -3.691 -2.678 1.00 91.19 216 ALA A N 1
ATOM 1672 C CA . ALA A 1 216 ? 7.119 -5.050 -2.585 1.00 91.19 216 ALA A CA 1
ATOM 1673 C C . ALA A 1 216 ? 6.638 -5.761 -1.315 1.00 91.19 216 ALA A C 1
ATOM 1675 O O . ALA A 1 216 ? 6.225 -6.921 -1.356 1.00 91.19 216 ALA A O 1
ATOM 1676 N N . MET A 1 217 ? 6.632 -5.051 -0.184 1.00 92.38 217 MET A N 1
ATOM 1677 C CA . MET A 1 217 ? 6.117 -5.617 1.052 1.00 92.38 217 MET A CA 1
ATOM 1678 C C . MET A 1 217 ? 4.618 -5.895 1.007 1.00 92.38 217 MET A C 1
ATOM 1680 O O . MET A 1 217 ? 4.197 -6.900 1.568 1.00 92.38 217 MET A O 1
ATOM 1684 N N . GLN A 1 218 ? 3.811 -5.077 0.330 1.00 93.75 218 GLN A N 1
ATOM 1685 C CA . GLN A 1 218 ? 2.390 -5.388 0.178 1.00 93.75 218 GLN A CA 1
ATOM 1686 C C . GLN A 1 218 ? 2.151 -6.608 -0.711 1.00 93.75 218 GLN A C 1
ATOM 1688 O O . GLN A 1 218 ? 1.293 -7.423 -0.385 1.00 93.75 218 GLN A O 1
ATOM 1693 N N . ILE A 1 219 ? 2.953 -6.818 -1.760 1.00 92.75 219 ILE A N 1
ATOM 1694 C CA . ILE A 1 219 ? 2.897 -8.065 -2.543 1.00 92.75 219 ILE A CA 1
ATOM 1695 C C . ILE A 1 219 ? 3.125 -9.273 -1.622 1.00 92.75 219 ILE A C 1
ATOM 1697 O O . ILE A 1 219 ? 2.359 -10.234 -1.664 1.00 92.75 219 ILE A O 1
ATOM 1701 N N . VAL A 1 220 ? 4.118 -9.201 -0.727 1.00 92.19 220 VAL A N 1
ATOM 1702 C CA . VAL A 1 220 ? 4.370 -10.256 0.270 1.00 92.19 220 VAL A CA 1
ATOM 1703 C C . VAL A 1 220 ? 3.204 -10.396 1.252 1.00 92.19 220 VAL A C 1
ATOM 1705 O O . VAL A 1 220 ? 2.750 -11.515 1.476 1.00 92.19 220 VAL A O 1
ATOM 1708 N N . ASN A 1 221 ? 2.696 -9.296 1.813 1.00 92.94 221 ASN A N 1
ATOM 1709 C CA . ASN A 1 221 ? 1.629 -9.308 2.823 1.00 92.94 221 ASN A CA 1
ATOM 1710 C C . ASN A 1 221 ? 0.313 -9.909 2.306 1.00 92.94 221 ASN A C 1
ATOM 1712 O O . ASN A 1 221 ? -0.431 -10.508 3.079 1.00 92.94 221 ASN A O 1
ATOM 1716 N N . TYR A 1 222 ? 0.021 -9.730 1.019 1.00 94.94 222 TYR A N 1
ATOM 1717 C CA . TYR A 1 222 ? -1.155 -10.304 0.370 1.00 94.94 222 TYR A CA 1
ATOM 1718 C C . TYR A 1 222 ? -0.900 -11.713 -0.195 1.00 94.94 222 TYR A C 1
ATOM 1720 O O . TYR A 1 222 ? -1.846 -12.436 -0.493 1.00 94.94 222 TYR A O 1
ATOM 1728 N N . SER A 1 223 ? 0.355 -12.138 -0.335 1.00 91.81 223 SER A N 1
ATOM 1729 C CA . SER A 1 223 ? 0.683 -13.512 -0.731 1.00 91.81 223 SER A CA 1
ATOM 1730 C C . SER A 1 223 ? 0.475 -14.508 0.424 1.00 91.81 223 SER A C 1
ATOM 1732 O O . SER A 1 223 ? 0.518 -14.105 1.588 1.00 91.81 223 SER A O 1
ATOM 1734 N N . PRO A 1 224 ? 0.383 -15.825 0.146 1.00 87.12 224 PRO A N 1
ATOM 1735 C CA . PRO A 1 224 ? 0.356 -16.863 1.186 1.00 87.12 224 PRO A CA 1
ATOM 1736 C C . PRO A 1 224 ? 1.524 -16.810 2.186 1.00 87.12 224 PRO A C 1
ATOM 1738 O O . PRO A 1 224 ? 1.385 -17.224 3.336 1.00 87.12 224 PRO A O 1
ATOM 1741 N N . VAL A 1 225 ? 2.677 -16.268 1.776 1.00 85.25 225 VAL A N 1
ATOM 1742 C CA . VAL A 1 225 ? 3.863 -16.124 2.636 1.00 85.25 225 VAL A CA 1
ATOM 1743 C C . VAL A 1 225 ? 3.666 -15.032 3.700 1.00 85.25 225 VAL A C 1
ATOM 1745 O O . VAL A 1 225 ? 4.313 -15.068 4.748 1.00 85.25 225 VAL A O 1
ATOM 1748 N N . GLY A 1 226 ? 2.754 -14.080 3.475 1.00 80.62 226 GLY A N 1
ATOM 1749 C CA . GLY A 1 226 ? 2.502 -12.946 4.367 1.00 80.62 226 GLY A CA 1
ATOM 1750 C C . GLY A 1 226 ? 2.074 -13.362 5.775 1.00 80.62 226 GLY A C 1
ATOM 1751 O O . GLY A 1 226 ? 2.656 -12.900 6.754 1.00 80.62 226 GLY A O 1
ATOM 1752 N N . VAL A 1 227 ? 1.116 -14.287 5.892 1.00 82.31 227 VAL A N 1
ATOM 1753 C CA . VAL A 1 227 ? 0.661 -14.813 7.196 1.00 82.31 227 VAL A CA 1
ATOM 1754 C C . VAL A 1 227 ? 1.759 -15.574 7.922 1.00 82.31 227 VAL A C 1
ATOM 1756 O O . VAL A 1 227 ? 1.939 -15.381 9.121 1.00 82.31 227 VAL A O 1
ATOM 1759 N N . VAL A 1 228 ? 2.519 -16.411 7.210 1.00 82.19 228 VAL A N 1
ATOM 1760 C CA . VAL A 1 228 ? 3.624 -17.180 7.806 1.00 82.19 228 VAL A CA 1
ATOM 1761 C C . VAL A 1 228 ? 4.674 -16.235 8.386 1.00 82.19 228 VAL A C 1
ATOM 1763 O O . VAL A 1 228 ? 5.145 -16.437 9.506 1.00 82.19 228 VAL A O 1
ATOM 1766 N N . LYS A 1 229 ? 4.998 -15.168 7.649 1.00 82.25 229 LYS A N 1
ATOM 1767 C CA . LYS A 1 229 ? 5.911 -14.124 8.110 1.00 82.25 229 LYS A CA 1
ATOM 1768 C C . LYS A 1 229 ? 5.395 -13.440 9.378 1.00 82.25 229 LYS A C 1
ATOM 1770 O O . LYS A 1 229 ? 6.176 -13.250 10.307 1.00 82.25 229 LYS A O 1
ATOM 1775 N N . GLU A 1 230 ? 4.116 -13.071 9.418 1.00 81.56 230 GLU A N 1
ATOM 1776 C CA . GLU A 1 230 ? 3.535 -12.409 10.591 1.00 81.56 230 GLU A CA 1
ATOM 1777 C C . GLU A 1 230 ? 3.537 -13.335 11.815 1.00 81.56 230 GLU A C 1
ATOM 1779 O O . GLU A 1 230 ? 3.969 -12.929 12.888 1.00 81.56 230 GLU A O 1
ATOM 1784 N N . ILE A 1 231 ? 3.164 -14.609 11.648 1.00 80.25 231 ILE A N 1
ATOM 1785 C CA . ILE A 1 231 ? 3.230 -15.611 12.723 1.00 80.25 231 ILE A CA 1
ATOM 1786 C C . ILE A 1 231 ? 4.657 -15.723 13.274 1.00 80.25 231 ILE A C 1
ATOM 1788 O O . ILE A 1 231 ? 4.857 -15.651 14.485 1.00 80.25 231 ILE A O 1
ATOM 1792 N N . ALA A 1 232 ? 5.658 -15.872 12.401 1.00 77.69 232 ALA A N 1
ATOM 1793 C CA . ALA A 1 232 ? 7.055 -15.985 12.817 1.00 77.69 232 ALA A CA 1
ATOM 1794 C C . ALA A 1 232 ? 7.541 -14.734 13.573 1.00 77.69 232 ALA A C 1
ATOM 1796 O O . ALA A 1 232 ? 8.268 -14.843 14.561 1.00 77.69 232 ALA A O 1
ATOM 1797 N N . HIS A 1 233 ? 7.117 -13.549 13.131 1.00 80.12 233 HIS A N 1
ATOM 1798 C CA . HIS A 1 233 ? 7.446 -12.277 13.770 1.00 80.12 233 HIS A CA 1
ATOM 1799 C C . HIS A 1 233 ? 6.841 -12.145 15.169 1.00 80.12 233 HIS A C 1
ATOM 1801 O O . HIS A 1 233 ? 7.538 -11.756 16.106 1.00 80.12 233 HIS A O 1
ATOM 1807 N N . GLU A 1 234 ? 5.573 -12.511 15.334 1.00 80.06 234 GLU A N 1
ATOM 1808 C CA . GLU A 1 234 ? 4.877 -12.444 16.623 1.00 80.06 234 GLU A CA 1
ATOM 1809 C C . GLU A 1 234 ? 5.416 -13.491 17.615 1.00 80.06 234 GLU A C 1
ATOM 1811 O O . GLU A 1 234 ? 5.596 -13.182 18.795 1.00 80.06 234 GLU A O 1
ATOM 1816 N N . ILE A 1 235 ? 5.786 -14.688 17.134 1.00 77.12 235 ILE A N 1
ATOM 1817 C CA . ILE A 1 235 ? 6.514 -15.692 17.932 1.00 77.12 235 ILE A CA 1
ATOM 1818 C C . ILE A 1 235 ? 7.849 -15.120 18.414 1.00 77.12 235 ILE A C 1
ATOM 1820 O O . ILE A 1 235 ? 8.156 -15.194 19.602 1.00 77.12 235 ILE A O 1
ATOM 1824 N N . HIS A 1 236 ? 8.633 -14.512 17.519 1.00 78.69 236 HIS A N 1
ATOM 1825 C CA . HIS A 1 236 ? 9.928 -13.929 17.871 1.00 78.69 236 HIS A CA 1
ATOM 1826 C C . HIS A 1 236 ? 9.804 -12.788 18.894 1.00 78.69 236 HIS A C 1
ATOM 1828 O O . HIS A 1 236 ? 10.645 -12.653 19.780 1.00 78.69 236 HIS A O 1
ATOM 1834 N N . LYS A 1 237 ? 8.743 -11.980 18.803 1.00 79.25 237 LYS A N 1
ATOM 1835 C CA . LYS A 1 237 ? 8.457 -10.897 19.756 1.00 79.25 237 LYS A CA 1
ATOM 1836 C C . LYS A 1 237 ? 7.862 -11.367 21.084 1.00 79.25 237 LYS A C 1
ATOM 1838 O O . LYS A 1 237 ? 7.790 -10.569 22.019 1.00 79.25 237 LYS A O 1
ATOM 1843 N N . GLY A 1 238 ? 7.415 -12.618 21.173 1.00 72.94 238 GLY A N 1
ATOM 1844 C CA . GLY A 1 238 ? 6.862 -13.214 22.390 1.00 72.94 238 GLY A CA 1
ATOM 1845 C C . GLY A 1 238 ? 5.514 -12.639 22.842 1.00 72.94 238 GLY A C 1
ATOM 1846 O O . GLY A 1 238 ? 5.086 -12.913 23.961 1.00 72.94 238 GLY A O 1
ATOM 1847 N N . LYS A 1 239 ? 4.835 -11.836 22.012 1.00 81.81 239 LYS A N 1
ATOM 1848 C CA . LYS A 1 239 ? 3.501 -11.284 22.293 1.00 81.81 239 LYS A CA 1
ATOM 1849 C C . LYS A 1 239 ? 2.666 -11.336 21.026 1.00 81.81 239 LYS A C 1
ATOM 1851 O O . LYS A 1 239 ? 3.093 -10.797 20.018 1.00 81.81 239 LYS A O 1
ATOM 1856 N N . PHE A 1 240 ? 1.491 -11.955 21.107 1.00 86.62 240 PHE A N 1
ATOM 1857 C CA . PHE A 1 240 ? 0.544 -12.041 20.000 1.00 86.62 240 PHE A CA 1
ATOM 1858 C C . PHE A 1 240 ? -0.288 -10.762 19.884 1.00 86.62 240 PHE A C 1
ATOM 1860 O O . PHE A 1 240 ? -1.013 -10.396 20.811 1.00 86.62 240 PHE A O 1
ATOM 1867 N N . ASN A 1 241 ? -0.229 -10.114 18.727 1.00 91.69 241 ASN A N 1
ATOM 1868 C CA . ASN A 1 241 ? -1.081 -9.002 18.352 1.00 91.69 241 ASN A CA 1
ATOM 1869 C C . ASN A 1 241 ? -2.212 -9.484 17.431 1.00 91.69 241 ASN A C 1
ATOM 1871 O O . ASN A 1 241 ? -2.020 -9.718 16.234 1.00 91.69 241 ASN A O 1
ATOM 1875 N N . GLN A 1 242 ? -3.421 -9.586 17.990 1.00 93.31 242 GLN A N 1
ATOM 1876 C CA . GLN A 1 242 ? -4.598 -10.049 17.255 1.00 93.31 242 GLN A CA 1
ATOM 1877 C C . GLN A 1 242 ? -4.889 -9.202 16.014 1.00 93.31 242 GLN A C 1
ATOM 1879 O O . GLN A 1 242 ? -5.152 -9.768 14.955 1.00 93.31 242 GLN A O 1
ATOM 1884 N N . ARG A 1 243 ? -4.818 -7.867 16.112 1.00 94.44 243 ARG A N 1
ATOM 1885 C CA . ARG A 1 243 ? -5.117 -6.973 14.984 1.00 94.44 243 ARG A CA 1
ATOM 1886 C C . ARG A 1 243 ? -4.183 -7.249 13.810 1.00 94.44 243 ARG A C 1
ATOM 1888 O O . ARG A 1 243 ? -4.648 -7.414 12.682 1.00 94.44 243 ARG A O 1
ATOM 1895 N N . LYS A 1 244 ? -2.878 -7.342 14.068 1.00 93.38 244 LYS A N 1
ATOM 1896 C CA . LYS A 1 244 ? -1.878 -7.619 13.030 1.00 93.38 244 LYS A CA 1
ATOM 1897 C C . LYS A 1 244 ? -2.086 -8.979 12.386 1.00 93.38 244 LYS A C 1
ATOM 1899 O O . LYS A 1 244 ? -2.150 -9.057 11.160 1.00 93.38 244 LYS A O 1
ATOM 1904 N N . PHE A 1 245 ? -2.295 -10.018 13.194 1.00 93.62 245 PHE A N 1
ATOM 1905 C CA . PHE A 1 245 ? -2.584 -11.357 12.689 1.00 93.62 245 PHE A CA 1
ATOM 1906 C C . PHE A 1 245 ? -3.850 -11.388 11.820 1.00 93.62 245 PHE A C 1
ATOM 1908 O O . PHE A 1 245 ? -3.821 -11.898 10.701 1.00 93.62 245 PHE A O 1
ATOM 1915 N N . VAL A 1 246 ? -4.950 -10.797 12.300 1.00 95.56 246 VAL A N 1
ATOM 1916 C CA . VAL A 1 246 ? -6.223 -10.704 11.571 1.00 95.56 246 VAL A CA 1
ATOM 1917 C C . VAL A 1 246 ? -6.029 -10.016 10.224 1.00 95.56 246 VAL A C 1
ATOM 1919 O O . VAL A 1 246 ? -6.485 -10.529 9.203 1.00 95.56 246 VAL A O 1
ATOM 1922 N N . HIS A 1 247 ? -5.361 -8.861 10.205 1.00 95.50 247 HIS A N 1
ATOM 1923 C CA . HIS A 1 247 ? -5.135 -8.112 8.973 1.00 95.50 247 HIS A CA 1
ATOM 1924 C C . HIS A 1 247 ? -4.200 -8.865 8.013 1.00 95.50 247 HIS A C 1
ATOM 1926 O O . HIS A 1 247 ? -4.466 -8.886 6.813 1.00 95.50 247 HIS A O 1
ATOM 1932 N N . ALA A 1 248 ? -3.154 -9.535 8.507 1.00 94.50 248 ALA A N 1
ATOM 1933 C CA . ALA A 1 248 ? -2.286 -10.377 7.681 1.00 94.50 248 ALA A CA 1
ATOM 1934 C C . ALA A 1 248 ? -3.059 -11.550 7.050 1.00 94.50 248 ALA A C 1
ATOM 1936 O O . ALA A 1 248 ? -2.976 -11.771 5.838 1.00 94.50 248 ALA A O 1
ATOM 1937 N N . ALA A 1 249 ? -3.877 -12.250 7.842 1.00 95.38 249 ALA A N 1
ATOM 1938 C CA . ALA A 1 249 ? -4.731 -13.340 7.373 1.00 95.38 249 ALA A CA 1
ATOM 1939 C C . ALA A 1 249 ? -5.748 -12.867 6.333 1.00 95.38 249 ALA A C 1
ATOM 1941 O O . ALA A 1 249 ? -5.899 -13.477 5.275 1.00 95.38 249 ALA A O 1
ATOM 1942 N N . ALA A 1 250 ? -6.388 -11.731 6.584 1.00 96.81 250 ALA A N 1
ATOM 1943 C CA . ALA A 1 250 ? -7.339 -11.135 5.666 1.00 96.81 250 ALA A CA 1
ATOM 1944 C C . ALA A 1 250 ? -6.715 -10.721 4.324 1.00 96.81 250 ALA A C 1
ATOM 1946 O O . ALA A 1 250 ? -7.276 -11.023 3.270 1.00 96.81 250 ALA A O 1
ATOM 1947 N N . ARG A 1 251 ? -5.539 -10.077 4.347 1.00 96.69 251 ARG A N 1
ATOM 1948 C CA . ARG A 1 251 ? -4.785 -9.730 3.131 1.00 96.69 251 ARG A CA 1
ATOM 1949 C C . ARG A 1 251 ? -4.405 -10.977 2.338 1.00 96.69 251 ARG A C 1
ATOM 1951 O O . ARG A 1 251 ? -4.564 -10.983 1.122 1.00 96.69 251 ARG A O 1
ATOM 1958 N N . THR A 1 252 ? -4.000 -12.053 3.016 1.00 95.12 252 THR A N 1
ATOM 1959 C CA . THR A 1 252 ? -3.707 -13.346 2.372 1.00 95.12 252 THR A CA 1
ATOM 1960 C C . THR A 1 252 ? -4.933 -13.948 1.686 1.00 95.12 252 THR A C 1
ATOM 1962 O O . THR A 1 252 ? -4.819 -14.449 0.567 1.00 95.12 252 THR A O 1
ATOM 1965 N N . VAL A 1 253 ? -6.119 -13.868 2.301 1.00 96.50 253 VAL A N 1
ATOM 1966 C CA . VAL A 1 253 ? -7.373 -14.319 1.669 1.00 96.50 253 VAL A CA 1
ATOM 1967 C C . VAL A 1 253 ? -7.646 -13.532 0.385 1.00 96.50 253 VAL A C 1
ATOM 1969 O O . VAL A 1 253 ? -7.873 -14.132 -0.666 1.00 96.50 253 VAL A O 1
ATOM 1972 N N . VAL A 1 254 ? -7.571 -12.197 0.441 1.00 97.19 254 VAL A N 1
ATOM 1973 C CA . VAL A 1 254 ? -7.795 -11.338 -0.735 1.00 97.19 254 VAL A CA 1
ATOM 1974 C C . VAL A 1 254 ? -6.758 -11.604 -1.825 1.00 97.19 254 VAL A C 1
ATOM 1976 O O . VAL A 1 254 ? -7.115 -11.755 -2.992 1.00 97.19 254 VAL A O 1
ATOM 1979 N N . GLY A 1 255 ? -5.479 -11.697 -1.465 1.00 95.94 255 GLY A N 1
ATOM 1980 C CA . GLY A 1 255 ? -4.411 -11.905 -2.433 1.00 95.94 255 GLY A CA 1
ATOM 1981 C C . GLY A 1 255 ? -4.410 -13.297 -3.060 1.00 95.94 255 GLY A C 1
ATOM 1982 O O . GLY A 1 255 ? -4.166 -13.414 -4.258 1.00 95.94 255 GLY A O 1
ATOM 1983 N N . THR A 1 256 ? -4.788 -14.339 -2.315 1.00 94.75 256 THR A N 1
ATOM 1984 C CA . THR A 1 256 ? -5.019 -15.683 -2.878 1.00 94.75 256 THR A CA 1
ATOM 1985 C C . THR A 1 256 ? -6.186 -15.665 -3.868 1.00 94.75 256 THR A C 1
ATOM 1987 O O . THR A 1 256 ? -6.094 -16.256 -4.944 1.00 94.75 256 THR A O 1
ATOM 1990 N N . GLY A 1 257 ? -7.258 -14.927 -3.556 1.00 96.69 257 GLY A N 1
ATOM 1991 C CA . GLY A 1 257 ? -8.351 -14.676 -4.495 1.00 96.69 257 GLY A CA 1
ATOM 1992 C C . GLY A 1 257 ? -7.876 -13.970 -5.770 1.00 96.69 257 GLY A C 1
ATOM 1993 O O . GLY A 1 257 ? -8.221 -14.394 -6.870 1.00 96.69 257 GLY A O 1
ATOM 1994 N N . ALA A 1 258 ? -7.023 -12.949 -5.643 1.00 97.00 258 ALA A N 1
ATOM 1995 C CA . ALA A 1 258 ? -6.418 -12.271 -6.789 1.00 97.00 258 ALA A CA 1
ATOM 1996 C C . ALA A 1 258 ? -5.529 -13.213 -7.620 1.00 97.00 258 ALA A C 1
ATOM 1998 O O . ALA A 1 258 ? -5.641 -13.226 -8.840 1.00 97.00 258 ALA A O 1
ATOM 1999 N N . MET A 1 259 ? -4.706 -14.060 -6.995 1.00 96.62 259 MET A N 1
ATOM 2000 C CA . MET A 1 259 ? -3.926 -15.075 -7.716 1.00 96.62 259 MET A CA 1
ATOM 2001 C C . MET A 1 259 ? -4.832 -16.044 -8.486 1.00 96.62 259 MET A C 1
ATOM 2003 O O . MET A 1 259 ? -4.583 -16.318 -9.658 1.00 96.62 259 MET A O 1
ATOM 2007 N N . TYR A 1 260 ? -5.916 -16.521 -7.867 1.00 97.31 260 TYR A N 1
ATOM 2008 C CA . TYR A 1 260 ? -6.889 -17.377 -8.546 1.00 97.31 260 TYR A CA 1
ATOM 2009 C C . TYR A 1 260 ? -7.538 -16.673 -9.745 1.00 97.31 260 TYR A C 1
ATOM 2011 O O . TYR A 1 260 ? -7.631 -17.256 -10.823 1.00 97.31 260 TYR A O 1
ATOM 2019 N N . LEU A 1 261 ? -7.937 -15.406 -9.605 1.00 97.62 261 LEU A N 1
ATOM 2020 C CA . LEU A 1 261 ? -8.431 -14.620 -10.740 1.00 97.62 261 LEU A CA 1
ATOM 2021 C C . LEU A 1 261 ? -7.366 -14.474 -11.833 1.00 97.62 261 LEU A C 1
ATOM 2023 O O . LEU A 1 261 ? -7.688 -14.576 -13.012 1.00 97.62 261 LEU A O 1
ATOM 2027 N N . GLY A 1 262 ? -6.097 -14.320 -11.456 1.00 97.56 262 GLY A N 1
ATOM 2028 C CA . GLY A 1 262 ? -4.959 -14.291 -12.372 1.00 97.56 262 GLY A CA 1
ATOM 2029 C C . GLY A 1 262 ? -4.840 -15.557 -13.220 1.00 97.56 262 GLY A C 1
ATOM 2030 O O . GLY A 1 262 ? -4.666 -15.471 -14.434 1.00 97.56 262 GLY A O 1
ATOM 2031 N N . VAL A 1 263 ? -5.028 -16.727 -12.600 1.00 97.94 263 VAL A N 1
ATOM 2032 C CA . VAL A 1 263 ? -5.105 -18.021 -13.301 1.00 97.94 263 VAL A CA 1
ATOM 2033 C C . VAL A 1 263 ? -6.222 -18.009 -14.346 1.00 97.94 263 VAL A C 1
ATOM 2035 O O . VAL A 1 263 ? -6.002 -18.406 -15.490 1.00 97.94 263 VAL A O 1
ATOM 2038 N N . GLN A 1 264 ? -7.419 -17.541 -13.978 1.00 98.25 264 GLN A N 1
ATOM 2039 C CA . GLN A 1 264 ? -8.563 -17.511 -14.896 1.00 98.25 264 GLN A CA 1
ATOM 2040 C C . GLN A 1 264 ? -8.344 -16.534 -16.058 1.00 98.25 264 GLN A C 1
ATOM 2042 O O . GLN A 1 264 ? -8.602 -16.878 -17.210 1.00 98.25 264 GLN A O 1
ATOM 2047 N N . LEU A 1 265 ? -7.808 -15.342 -15.777 1.00 97.50 265 LEU A N 1
ATOM 2048 C CA . LEU A 1 265 ? -7.475 -14.353 -16.804 1.00 97.50 265 LEU A CA 1
ATOM 2049 C C . LEU A 1 265 ? -6.402 -14.873 -17.766 1.00 97.50 265 LEU A C 1
ATOM 2051 O O . LEU A 1 265 ? -6.488 -14.611 -18.963 1.00 97.50 265 LEU A O 1
ATOM 2055 N N . PHE A 1 266 ? -5.428 -15.642 -17.273 1.00 97.06 266 PHE A N 1
ATOM 2056 C CA . PHE A 1 266 ? -4.427 -16.292 -18.118 1.00 97.06 266 PHE A CA 1
ATOM 2057 C C . PHE A 1 266 ? -5.033 -17.328 -19.053 1.00 97.06 266 PHE A C 1
ATOM 2059 O O . PHE A 1 266 ? -4.805 -17.253 -20.259 1.00 97.06 266 PHE A O 1
ATOM 2066 N N . LYS A 1 267 ? -5.877 -18.224 -18.535 1.00 96.81 267 LYS A N 1
ATOM 2067 C CA . LYS A 1 267 ? -6.592 -19.209 -19.364 1.00 96.81 267 LYS A CA 1
ATOM 2068 C C . LYS A 1 267 ? -7.466 -18.552 -20.431 1.00 96.81 267 LYS A C 1
ATOM 2070 O O . LYS A 1 267 ? -7.572 -19.070 -21.536 1.00 96.81 267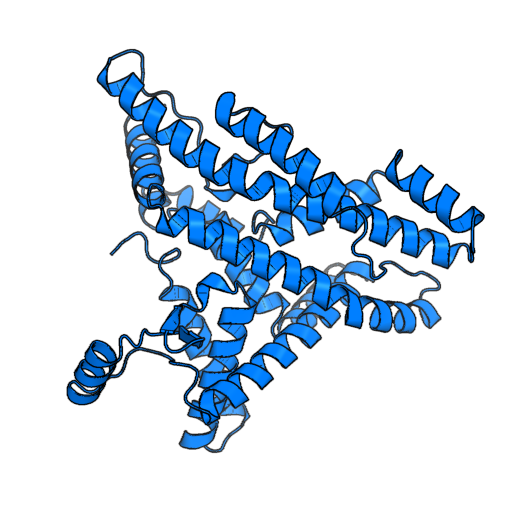 LYS A O 1
ATOM 2075 N N . ALA A 1 268 ? -8.061 -17.405 -20.113 1.00 96.75 268 ALA A N 1
ATOM 2076 C CA . ALA A 1 268 ? -8.885 -16.634 -21.038 1.00 96.75 268 ALA A CA 1
ATOM 2077 C C . ALA A 1 268 ? -8.076 -15.774 -22.034 1.00 96.75 268 ALA A C 1
ATOM 2079 O O . ALA A 1 268 ? -8.672 -15.083 -22.856 1.00 96.75 268 ALA A O 1
ATOM 2080 N N . GLY A 1 269 ? -6.740 -15.759 -21.957 1.00 94.44 269 GLY A N 1
ATOM 2081 C CA . GLY A 1 269 ? -5.899 -14.898 -22.795 1.00 94.44 269 GLY A CA 1
ATOM 2082 C C . GLY A 1 269 ? -6.022 -13.400 -22.481 1.00 94.44 269 GLY A C 1
ATOM 2083 O O . GLY A 1 269 ? -5.609 -12.569 -23.287 1.00 94.44 269 GLY A O 1
ATOM 2084 N N . LEU A 1 270 ? -6.570 -13.048 -21.313 1.00 96.44 270 LEU A N 1
ATOM 2085 C CA . LEU A 1 270 ? -6.816 -11.674 -20.860 1.00 96.44 270 LEU A CA 1
ATOM 2086 C C . LEU A 1 270 ? -5.676 -11.100 -20.008 1.00 96.44 270 LEU A C 1
ATOM 2088 O O . LEU A 1 270 ? -5.745 -9.943 -19.602 1.00 96.44 270 LEU A O 1
ATOM 2092 N N . ILE A 1 271 ? -4.626 -11.876 -19.731 1.00 95.38 271 ILE A N 1
ATOM 2093 C CA . ILE A 1 271 ? -3.402 -11.390 -19.085 1.00 95.38 271 ILE A CA 1
ATOM 2094 C C . ILE A 1 271 ? -2.183 -11.709 -19.954 1.00 95.38 271 ILE A C 1
ATOM 2096 O O . ILE A 1 271 ? -2.055 -12.789 -20.530 1.00 95.38 271 ILE A O 1
ATOM 2100 N N . ALA A 1 272 ? -1.281 -10.744 -20.055 1.00 93.69 272 ALA A N 1
ATOM 2101 C CA . ALA A 1 272 ? 0.014 -10.863 -20.692 1.00 93.69 272 ALA A CA 1
ATOM 2102 C C . ALA A 1 272 ? 1.070 -10.937 -19.588 1.00 93.69 272 ALA A C 1
ATOM 2104 O O . ALA A 1 272 ? 1.103 -10.081 -18.702 1.00 93.69 272 ALA A O 1
ATOM 2105 N N . LEU A 1 273 ? 1.928 -11.954 -19.640 1.00 92.94 273 LEU A N 1
ATOM 2106 C CA . LEU A 1 273 ? 3.034 -12.134 -18.697 1.00 92.94 273 LEU A CA 1
ATOM 2107 C C . LEU A 1 273 ? 4.297 -11.438 -19.232 1.00 92.94 273 LEU A C 1
ATOM 2109 O O . LEU A 1 273 ? 4.205 -10.383 -19.861 1.00 92.94 273 LEU A O 1
ATOM 2113 N N . GLY A 1 274 ? 5.479 -11.998 -18.980 1.00 86.62 274 GLY A N 1
ATOM 2114 C CA . GLY A 1 274 ? 6.747 -11.449 -19.453 1.00 86.62 274 GLY A CA 1
ATOM 2115 C C . GLY A 1 274 ? 6.835 -11.341 -20.979 1.00 86.62 274 GLY A C 1
ATOM 2116 O O . GLY A 1 274 ? 6.141 -12.039 -21.717 1.00 86.62 274 GLY A O 1
ATOM 2117 N N . PHE A 1 275 ? 7.719 -10.457 -21.451 1.00 80.50 275 PHE A N 1
ATOM 2118 C CA . PHE A 1 275 ? 7.892 -10.185 -22.881 1.00 80.50 275 PHE A CA 1
ATOM 2119 C C . PHE A 1 275 ? 8.294 -11.455 -23.667 1.00 80.50 275 PHE A C 1
ATOM 2121 O O . PHE A 1 275 ? 9.179 -12.191 -23.208 1.00 80.50 275 PHE A O 1
ATOM 2128 N N . PRO A 1 276 ? 7.703 -11.710 -24.852 1.00 80.69 276 PRO A N 1
ATOM 2129 C CA . PRO A 1 276 ? 7.982 -12.908 -25.637 1.00 80.69 276 PRO A CA 1
ATOM 2130 C C . PRO A 1 276 ? 9.446 -13.034 -26.046 1.00 80.69 276 PRO A C 1
ATOM 2132 O O . PRO A 1 276 ? 10.110 -12.051 -26.386 1.00 80.69 276 PRO A O 1
ATOM 2135 N N . LYS A 1 277 ? 9.959 -14.268 -26.102 1.00 82.25 277 LYS A N 1
ATOM 2136 C CA . LYS A 1 277 ? 11.328 -14.517 -26.583 1.00 82.25 277 LYS A CA 1
ATOM 2137 C C . LYS A 1 277 ? 11.428 -14.500 -28.113 1.00 82.25 277 LYS A C 1
ATOM 2139 O O . LYS A 1 277 ? 12.446 -14.032 -28.611 1.00 82.25 277 LYS A O 1
ATOM 2144 N N . GLY A 1 278 ? 10.406 -14.953 -28.841 1.00 88.12 278 GLY A N 1
ATOM 2145 C CA . GLY A 1 278 ? 10.430 -15.069 -30.306 1.00 88.12 278 GLY A CA 1
ATOM 2146 C C . GLY A 1 278 ? 10.075 -13.774 -31.043 1.00 88.12 278 GLY A C 1
ATOM 2147 O O . GLY A 1 278 ? 9.128 -13.086 -30.678 1.00 88.12 278 GLY A O 1
ATOM 2148 N N . GLU A 1 279 ? 10.799 -13.458 -32.120 1.00 88.12 279 GLU A N 1
ATOM 2149 C CA . GLU A 1 279 ? 10.621 -12.212 -32.887 1.00 88.12 279 GLU A CA 1
ATOM 2150 C C . GLU A 1 279 ? 9.218 -12.076 -33.503 1.00 88.12 279 GLU A C 1
ATOM 2152 O O . GLU A 1 279 ? 8.620 -11.003 -33.462 1.00 88.12 279 GLU A O 1
ATOM 2157 N N . ARG A 1 280 ? 8.656 -13.172 -34.028 1.00 89.88 280 ARG A N 1
ATOM 2158 C CA . ARG A 1 280 ? 7.310 -13.176 -34.623 1.00 89.88 280 ARG A CA 1
ATOM 2159 C C . ARG A 1 280 ? 6.227 -12.828 -33.603 1.00 89.88 280 ARG A C 1
ATOM 2161 O O . ARG A 1 280 ? 5.332 -12.048 -33.906 1.00 89.88 280 ARG A O 1
ATOM 2168 N N . GLU A 1 281 ? 6.317 -13.396 -32.404 1.00 88.25 281 GLU A N 1
ATOM 2169 C CA . GLU A 1 281 ? 5.357 -13.133 -31.332 1.00 88.25 281 GLU A CA 1
ATOM 2170 C C . GLU A 1 281 ? 5.489 -11.698 -30.811 1.00 88.25 281 GLU A C 1
ATOM 2172 O O . GLU A 1 281 ? 4.480 -11.043 -30.576 1.00 88.25 281 GLU A O 1
ATOM 2177 N N . ARG A 1 282 ? 6.716 -11.164 -30.725 1.00 87.94 282 ARG A N 1
ATOM 2178 C CA . ARG A 1 282 ? 6.937 -9.748 -30.388 1.00 87.94 282 ARG A CA 1
ATOM 2179 C C . ARG A 1 282 ? 6.287 -8.808 -31.399 1.00 87.94 282 ARG A C 1
ATOM 2181 O O . ARG A 1 282 ? 5.570 -7.906 -30.989 1.00 87.94 282 ARG A O 1
ATOM 2188 N N . LYS A 1 283 ? 6.479 -9.048 -32.703 1.00 88.69 283 LYS A N 1
ATOM 2189 C CA . LYS A 1 283 ? 5.835 -8.247 -33.759 1.00 88.69 283 LYS A CA 1
ATOM 2190 C C . LYS A 1 283 ? 4.312 -8.312 -33.661 1.00 88.69 283 LYS A C 1
ATOM 2192 O O . LYS A 1 283 ? 3.647 -7.300 -33.840 1.00 88.69 283 LYS A O 1
ATOM 2197 N N . LEU A 1 284 ? 3.757 -9.480 -33.334 1.00 89.62 284 LEU A N 1
ATOM 2198 C CA . LEU A 1 284 ? 2.320 -9.611 -33.101 1.00 89.62 284 LEU A CA 1
ATOM 2199 C C . LEU A 1 284 ? 1.866 -8.786 -31.886 1.00 89.62 284 LEU A C 1
ATOM 2201 O O . LEU A 1 284 ? 0.901 -8.039 -31.993 1.00 89.62 284 LEU A O 1
ATOM 2205 N N . TRP A 1 285 ? 2.591 -8.850 -30.766 1.00 91.94 285 TRP A N 1
ATOM 2206 C CA . TRP A 1 285 ? 2.284 -8.045 -29.580 1.00 91.94 285 TRP A CA 1
ATOM 2207 C C . TRP A 1 285 ? 2.352 -6.542 -29.866 1.00 91.94 285 TRP A C 1
ATOM 2209 O O . TRP A 1 285 ? 1.503 -5.795 -29.388 1.00 91.94 285 TRP A O 1
ATOM 2219 N N . GLU A 1 286 ? 3.324 -6.095 -30.662 1.00 88.12 286 GLU A N 1
ATOM 2220 C CA . GLU A 1 286 ? 3.428 -4.699 -31.098 1.00 88.12 286 GLU A CA 1
ATOM 2221 C C . GLU A 1 286 ? 2.200 -4.266 -31.912 1.00 88.12 286 GLU A C 1
ATOM 2223 O O . GLU A 1 286 ? 1.633 -3.209 -31.634 1.00 88.12 286 GLU A O 1
ATOM 2228 N N . LEU A 1 287 ? 1.743 -5.101 -32.852 1.00 89.50 287 LEU A N 1
ATOM 2229 C CA . LEU A 1 287 ? 0.538 -4.846 -33.652 1.00 89.50 287 LEU A CA 1
ATOM 2230 C C . LEU A 1 287 ? -0.747 -4.847 -32.805 1.00 89.50 287 LEU A C 1
ATOM 2232 O O . LEU A 1 287 ? -1.648 -4.050 -33.051 1.00 89.50 287 LEU A O 1
ATOM 2236 N N . GLU A 1 288 ? -0.823 -5.709 -31.790 1.00 88.19 288 GLU A N 1
ATOM 2237 C CA . GLU A 1 288 ? -1.953 -5.808 -30.852 1.00 88.19 288 GLU A CA 1
ATOM 2238 C C . GLU A 1 288 ? -1.906 -4.752 -29.730 1.00 88.19 288 GLU A C 1
ATOM 2240 O O . GLU A 1 288 ? -2.829 -4.652 -28.916 1.00 88.19 288 GLU A O 1
ATOM 2245 N N . GLY A 1 289 ? -0.816 -3.984 -29.628 1.00 89.25 289 GLY A N 1
ATOM 2246 C CA . GLY A 1 289 ? -0.564 -3.077 -28.506 1.00 89.25 289 GLY A CA 1
ATOM 2247 C C . GLY A 1 289 ? -0.404 -3.792 -27.156 1.00 89.25 289 GLY A C 1
ATOM 2248 O O . GLY A 1 289 ? -0.596 -3.174 -26.103 1.00 89.25 289 GLY A O 1
ATOM 2249 N N . LYS A 1 290 ? -0.078 -5.089 -27.174 1.00 91.75 290 LYS A N 1
ATOM 2250 C CA . LYS A 1 290 ? 0.086 -5.949 -26.002 1.00 91.75 290 LYS A CA 1
ATOM 2251 C C . LYS A 1 290 ? 1.384 -5.626 -25.275 1.00 91.75 290 LYS A C 1
ATOM 2253 O O . LYS A 1 290 ? 2.461 -5.568 -25.864 1.00 91.75 290 LYS A O 1
ATOM 2258 N N . LYS A 1 291 ? 1.280 -5.404 -23.966 1.00 88.56 291 LYS A N 1
ATOM 2259 C CA . LYS A 1 291 ? 2.412 -5.025 -23.109 1.00 88.56 291 LYS A CA 1
ATOM 2260 C C . LYS A 1 291 ? 2.758 -6.163 -22.151 1.00 88.56 291 LYS A C 1
ATOM 2262 O O . LYS A 1 291 ? 1.849 -6.874 -21.727 1.00 88.56 291 LYS A O 1
ATOM 2267 N N . PRO A 1 292 ? 4.028 -6.333 -21.756 1.00 91.31 292 PRO A N 1
ATOM 2268 C CA . PRO A 1 292 ? 4.376 -7.217 -20.650 1.00 91.31 292 PRO A CA 1
ATOM 2269 C C . PRO A 1 292 ? 3.608 -6.877 -19.384 1.00 91.31 292 PRO A C 1
ATOM 2271 O O . PRO A 1 292 ? 3.367 -5.699 -19.120 1.00 91.31 292 PRO A O 1
ATOM 2274 N N . ASN A 1 293 ? 3.290 -7.904 -18.599 1.00 92.81 293 ASN A N 1
ATOM 2275 C CA . ASN A 1 293 ? 2.682 -7.771 -17.277 1.00 92.81 293 ASN A CA 1
ATOM 2276 C C . ASN A 1 293 ? 1.455 -6.837 -17.329 1.00 92.81 293 ASN A C 1
ATOM 2278 O O . ASN A 1 293 ? 1.392 -5.811 -16.652 1.00 92.81 293 ASN A O 1
ATOM 2282 N N . SER A 1 294 ? 0.500 -7.154 -18.204 1.00 94.12 294 SER A N 1
ATOM 2283 C CA . SER A 1 294 ? -0.673 -6.313 -18.457 1.00 94.12 294 SER A CA 1
ATOM 2284 C C . SER A 1 294 ? -1.955 -7.131 -18.563 1.00 94.12 294 SER A C 1
ATOM 2286 O O . SER A 1 294 ? -1.917 -8.331 -18.818 1.00 94.12 294 SER A O 1
ATOM 2288 N N . ILE A 1 295 ? -3.099 -6.485 -18.346 1.00 94.69 295 ILE A N 1
ATOM 2289 C CA . ILE A 1 295 ? -4.433 -7.092 -18.404 1.00 94.69 295 ILE A CA 1
ATOM 2290 C C . ILE A 1 295 ? -5.223 -6.427 -19.532 1.00 94.69 295 ILE A C 1
ATOM 2292 O O . ILE A 1 295 ? -5.173 -5.205 -19.692 1.00 94.69 295 ILE A O 1
ATOM 2296 N N . LEU A 1 296 ? -5.950 -7.221 -20.315 1.00 94.88 296 LEU A N 1
ATOM 2297 C CA . LEU A 1 296 ? -6.842 -6.740 -21.361 1.00 94.88 296 LEU A CA 1
ATOM 2298 C C . LEU A 1 296 ? -8.172 -6.292 -20.747 1.00 94.88 296 LEU A C 1
ATOM 2300 O O . LEU A 1 296 ? -8.919 -7.106 -20.210 1.00 94.88 296 LEU A O 1
ATOM 2304 N N . ILE A 1 297 ? -8.472 -4.997 -20.842 1.00 92.94 297 ILE A N 1
ATOM 2305 C CA . ILE A 1 297 ? -9.718 -4.394 -20.353 1.00 92.94 297 ILE A CA 1
ATOM 2306 C C . ILE A 1 297 ? -10.249 -3.463 -21.439 1.00 92.94 297 ILE A C 1
ATOM 2308 O O . ILE A 1 297 ? -9.519 -2.590 -21.914 1.00 92.94 297 ILE A O 1
ATOM 2312 N N . ASP A 1 298 ? -11.501 -3.664 -21.853 1.00 91.38 298 ASP A N 1
ATOM 2313 C CA . ASP A 1 298 ? -12.168 -2.891 -22.912 1.00 91.38 298 ASP A CA 1
ATOM 2314 C C . ASP A 1 298 ? -11.338 -2.801 -24.205 1.00 91.38 298 ASP A C 1
ATOM 2316 O O . ASP A 1 298 ? -11.136 -1.731 -24.784 1.00 91.38 298 ASP A O 1
ATOM 2320 N N . GLY A 1 299 ? -10.770 -3.939 -24.618 1.00 91.44 299 GLY A N 1
ATOM 2321 C CA . GLY A 1 299 ? -9.935 -4.036 -25.817 1.00 91.44 299 GLY A CA 1
ATOM 2322 C C . GLY A 1 299 ? -8.568 -3.350 -25.705 1.00 91.44 299 GLY A C 1
ATOM 2323 O O . GLY A 1 299 ? -7.878 -3.216 -26.710 1.00 91.44 299 GLY A O 1
ATOM 2324 N N . LYS A 1 300 ? -8.154 -2.901 -24.510 1.00 92.81 300 LYS A N 1
ATOM 2325 C CA . LYS A 1 300 ? -6.861 -2.236 -24.283 1.00 92.81 300 LYS A CA 1
ATOM 2326 C C . LYS A 1 300 ? -6.038 -2.951 -23.218 1.00 92.81 300 LYS A C 1
ATOM 2328 O O . LYS A 1 300 ? -6.514 -3.202 -22.115 1.00 92.81 300 LYS A O 1
ATOM 2333 N N . TRP A 1 301 ? -4.766 -3.195 -23.519 1.00 93.31 301 TRP A N 1
ATOM 2334 C CA . TRP A 1 301 ? -3.803 -3.749 -22.568 1.00 93.31 301 TRP A CA 1
ATOM 2335 C C . TRP A 1 301 ? -3.341 -2.683 -21.562 1.00 93.31 301 TRP A C 1
ATOM 2337 O O . TRP A 1 301 ? -2.717 -1.676 -21.921 1.00 93.31 301 TRP A O 1
ATOM 2347 N N . ARG A 1 302 ? -3.670 -2.892 -20.284 1.00 91.25 302 ARG A N 1
ATOM 2348 C CA . ARG A 1 302 ? -3.366 -2.001 -19.154 1.00 91.25 302 ARG A CA 1
ATOM 2349 C C . ARG A 1 302 ? -2.310 -2.633 -18.254 1.00 91.25 302 ARG A C 1
ATOM 2351 O O . ARG A 1 302 ? -2.476 -3.772 -17.832 1.00 91.25 302 ARG A O 1
ATOM 2358 N N . GLY A 1 303 ? -1.233 -1.905 -17.970 1.00 90.56 303 GLY A N 1
ATOM 2359 C CA . GLY A 1 303 ? -0.154 -2.396 -17.110 1.00 90.56 303 GLY A CA 1
ATOM 2360 C C . GLY A 1 303 ? -0.636 -2.676 -15.686 1.00 90.56 303 GLY A C 1
ATOM 2361 O O . GLY A 1 303 ? -1.478 -1.948 -15.143 1.00 90.56 303 GLY A O 1
ATOM 2362 N N . ILE A 1 304 ? -0.127 -3.754 -15.094 1.00 90.75 304 ILE A N 1
ATOM 2363 C CA . ILE A 1 304 ? -0.575 -4.244 -13.785 1.00 90.75 304 ILE A CA 1
ATOM 2364 C C . ILE A 1 304 ? -0.254 -3.293 -12.634 1.00 90.75 304 ILE A C 1
ATOM 2366 O O . ILE A 1 304 ? -0.917 -3.332 -11.599 1.00 90.75 304 ILE A O 1
ATOM 2370 N N . GLU A 1 305 ? 0.701 -2.388 -12.835 1.00 86.62 305 GLU A N 1
ATOM 2371 C CA . GLU A 1 305 ? 1.088 -1.354 -11.882 1.00 86.62 305 GLU A CA 1
ATOM 2372 C C . GLU A 1 305 ? -0.089 -0.441 -11.493 1.00 86.62 305 GLU A C 1
ATOM 2374 O O . GLU A 1 305 ? -0.142 0.061 -10.370 1.00 86.62 305 GLU A O 1
ATOM 2379 N N . THR A 1 306 ? -1.073 -0.278 -12.385 1.00 87.88 306 THR A N 1
ATOM 2380 C CA . THR A 1 306 ? -2.275 0.536 -12.138 1.00 87.88 306 THR A CA 1
ATOM 2381 C C . THR A 1 306 ? -3.235 -0.080 -11.118 1.00 87.88 306 THR A C 1
ATOM 2383 O O . THR A 1 306 ? -4.067 0.636 -10.568 1.00 87.88 306 THR A O 1
ATOM 2386 N N . PHE A 1 307 ? -3.093 -1.376 -10.816 1.00 91.00 307 PHE A N 1
ATOM 2387 C CA . PHE A 1 307 ? -3.912 -2.103 -9.838 1.00 91.00 307 PHE A CA 1
ATOM 2388 C C . PHE A 1 307 ? -3.185 -2.336 -8.502 1.00 91.00 307 PHE A C 1
ATOM 2390 O O . PHE A 1 307 ? -3.661 -3.101 -7.660 1.00 91.00 307 PHE A O 1
ATOM 2397 N N . GLY A 1 308 ? -2.012 -1.724 -8.305 1.00 90.31 308 GLY A N 1
ATOM 2398 C CA . GLY A 1 308 ? -1.219 -1.883 -7.087 1.00 90.31 308 GLY A CA 1
ATOM 2399 C C . GLY A 1 308 ? -0.764 -3.336 -6.831 1.00 90.31 308 GLY A C 1
ATOM 2400 O O . GLY A 1 308 ? -0.485 -4.089 -7.771 1.00 90.31 308 GLY A O 1
ATOM 2401 N N . PRO A 1 309 ? -0.656 -3.764 -5.558 1.00 91.25 309 PRO A N 1
ATOM 2402 C CA . PRO A 1 309 ? -0.226 -5.108 -5.178 1.00 91.25 309 PRO A CA 1
ATOM 2403 C C . PRO A 1 309 ? -1.086 -6.221 -5.774 1.00 91.25 309 PRO A C 1
ATOM 2405 O O . PRO A 1 309 ? -0.547 -7.254 -6.167 1.00 91.25 309 PRO A O 1
ATOM 2408 N N . LEU A 1 310 ? -2.401 -6.013 -5.909 1.00 93.38 310 LEU A N 1
ATOM 2409 C CA . LEU A 1 310 ? -3.280 -7.027 -6.497 1.00 93.38 310 LEU A CA 1
ATOM 2410 C C . LEU A 1 310 ? -2.978 -7.262 -7.980 1.00 93.38 310 LEU A C 1
ATOM 2412 O O . LEU A 1 310 ? -3.038 -8.403 -8.424 1.00 93.38 310 LEU A O 1
ATOM 2416 N N . GLY A 1 311 ? -2.566 -6.229 -8.723 1.00 93.81 311 GLY A N 1
ATOM 2417 C CA . GLY A 1 311 ? -2.072 -6.379 -10.097 1.00 93.81 311 GLY A CA 1
ATOM 2418 C C . GLY A 1 311 ? -0.902 -7.357 -10.201 1.00 93.81 311 GLY A C 1
ATOM 2419 O O . GLY A 1 311 ? -0.872 -8.224 -11.074 1.00 93.81 311 GLY A O 1
ATOM 2420 N N . ASN A 1 312 ? 0.038 -7.266 -9.259 1.00 93.19 312 ASN A N 1
ATOM 2421 C CA . ASN A 1 312 ? 1.180 -8.175 -9.193 1.00 93.19 312 ASN A CA 1
ATOM 2422 C C . ASN A 1 312 ? 0.747 -9.608 -8.855 1.00 93.19 312 ASN A C 1
ATOM 2424 O O . ASN A 1 312 ? 1.265 -10.556 -9.440 1.00 93.19 312 ASN A O 1
ATOM 2428 N N . LEU A 1 313 ? -0.228 -9.777 -7.960 1.00 95.38 313 LEU A N 1
ATOM 2429 C CA . LEU A 1 313 ? -0.756 -11.096 -7.595 1.00 95.38 313 LEU A CA 1
ATOM 2430 C C . LEU A 1 313 ? -1.556 -11.747 -8.728 1.00 95.38 313 LEU A C 1
ATOM 2432 O O . LEU A 1 313 ? -1.451 -12.957 -8.911 1.00 95.38 313 LEU A O 1
ATOM 2436 N N . LEU A 1 314 ? -2.280 -10.961 -9.532 1.00 96.50 314 LEU A N 1
ATOM 2437 C CA . LEU A 1 314 ? -2.920 -11.439 -10.763 1.00 96.50 314 LEU A CA 1
ATOM 2438 C C . LEU A 1 314 ? -1.866 -12.006 -11.730 1.00 96.50 314 LEU A C 1
ATOM 2440 O O . LEU A 1 314 ? -2.023 -13.112 -12.244 1.00 96.50 314 LEU A O 1
ATOM 2444 N N . VAL A 1 315 ? -0.751 -11.295 -11.928 1.00 95.38 315 VAL A N 1
ATOM 2445 C CA . VAL A 1 315 ? 0.358 -11.774 -12.772 1.00 95.38 315 VAL A CA 1
ATOM 2446 C C . VAL A 1 315 ? 1.038 -13.012 -12.191 1.00 95.38 315 VAL A C 1
ATOM 2448 O O . VAL A 1 315 ? 1.317 -13.944 -12.941 1.00 95.38 315 VAL A O 1
ATOM 2451 N N . ILE A 1 316 ? 1.263 -13.070 -10.875 1.00 95.50 316 ILE A N 1
ATOM 2452 C CA . ILE A 1 316 ? 1.788 -14.272 -10.205 1.00 95.50 316 ILE A CA 1
ATOM 2453 C C . ILE A 1 316 ? 0.857 -15.467 -10.454 1.00 95.50 316 ILE A C 1
ATOM 2455 O O . ILE A 1 316 ? 1.334 -16.546 -10.792 1.00 95.50 316 ILE A O 1
ATOM 2459 N N . GLY A 1 317 ? -0.461 -15.276 -10.364 1.00 96.94 317 GLY A N 1
ATOM 2460 C CA . GLY A 1 317 ? -1.446 -16.302 -10.711 1.00 96.94 317 GLY A CA 1
ATOM 2461 C C . GLY A 1 317 ? -1.340 -16.776 -12.163 1.00 96.94 317 GLY A C 1
ATOM 2462 O O . GLY A 1 317 ? -1.391 -17.974 -12.435 1.00 96.94 317 GLY A O 1
ATOM 2463 N N . GLY A 1 318 ? -1.124 -15.855 -13.103 1.00 97.25 318 GLY A N 1
ATOM 2464 C CA . GLY A 1 318 ? -0.897 -16.212 -14.501 1.00 97.25 318 GLY A CA 1
ATOM 2465 C C . GLY A 1 318 ? 0.405 -16.994 -14.721 1.00 97.25 318 GLY A C 1
ATOM 2466 O O . GLY A 1 318 ? 0.386 -18.011 -15.412 1.00 97.25 318 GLY A O 1
ATOM 2467 N N . TYR A 1 319 ? 1.515 -16.591 -14.089 1.00 96.19 319 TYR A N 1
ATOM 2468 C CA . TYR A 1 319 ? 2.764 -17.366 -14.133 1.00 96.19 319 TYR A CA 1
ATOM 2469 C C . TYR A 1 319 ? 2.610 -18.750 -13.502 1.00 96.19 319 TYR A C 1
ATOM 2471 O O . TYR A 1 319 ? 3.147 -19.714 -14.040 1.00 96.19 319 TYR A O 1
ATOM 2479 N N . PHE A 1 320 ? 1.854 -18.868 -12.407 1.00 96.38 320 PHE A N 1
ATOM 2480 C CA . PHE A 1 320 ? 1.544 -20.161 -11.802 1.00 96.38 320 PHE A CA 1
ATOM 2481 C C . PHE A 1 320 ? 0.851 -21.079 -12.806 1.00 96.38 320 PHE A C 1
ATOM 2483 O O . PHE A 1 320 ? 1.269 -22.219 -12.977 1.00 96.38 320 PHE A O 1
ATOM 2490 N N . GLN A 1 321 ? -0.163 -20.582 -13.518 1.00 97.38 321 GLN A N 1
ATOM 2491 C CA . GLN A 1 321 ? -0.853 -21.388 -14.520 1.00 97.38 321 GLN A CA 1
ATOM 2492 C C . GLN A 1 321 ? 0.062 -21.760 -15.695 1.00 97.38 321 GLN A C 1
ATOM 2494 O O . GLN A 1 321 ? 0.099 -22.925 -16.076 1.00 97.38 321 GLN A O 1
ATOM 2499 N N . GLN A 1 322 ? 0.846 -20.813 -16.222 1.00 95.38 322 GLN A N 1
ATOM 2500 C CA . GLN A 1 322 ? 1.816 -21.081 -17.291 1.00 95.38 322 GLN A CA 1
ATOM 2501 C C . GLN A 1 322 ? 2.825 -22.171 -16.895 1.00 95.38 322 GLN A C 1
ATOM 2503 O O . GLN A 1 322 ? 3.123 -23.080 -17.674 1.00 95.38 322 GLN A O 1
ATOM 2508 N N . ALA A 1 323 ? 3.369 -22.077 -15.684 1.00 94.69 323 ALA A N 1
ATOM 2509 C CA . ALA A 1 323 ? 4.331 -23.039 -15.179 1.00 94.69 323 ALA A CA 1
ATOM 2510 C C . ALA A 1 323 ? 3.665 -24.398 -14.913 1.00 94.69 323 ALA A C 1
ATOM 2512 O O . ALA A 1 323 ? 4.224 -25.428 -15.277 1.00 94.69 323 ALA A O 1
ATOM 2513 N N . LEU A 1 324 ? 2.437 -24.415 -14.387 1.00 95.62 324 LEU A N 1
ATOM 2514 C CA . LEU A 1 324 ? 1.664 -25.643 -14.200 1.00 95.62 324 LEU A CA 1
ATOM 2515 C C . LEU A 1 324 ? 1.401 -26.361 -15.531 1.00 95.62 324 LEU A C 1
ATOM 2517 O O . LEU A 1 324 ? 1.602 -27.569 -15.604 1.00 95.62 324 LEU A O 1
ATOM 2521 N N . ASP A 1 325 ? 1.029 -25.629 -16.584 1.00 94.06 325 ASP A N 1
ATOM 2522 C CA . ASP A 1 325 ? 0.789 -26.194 -17.919 1.00 94.06 325 ASP A CA 1
ATOM 2523 C C . ASP A 1 325 ? 2.065 -26.778 -18.546 1.00 94.06 325 ASP A C 1
ATOM 2525 O O . ASP A 1 325 ? 2.005 -27.756 -19.288 1.00 94.06 325 ASP A O 1
ATOM 2529 N N . SER A 1 326 ? 3.231 -26.197 -18.244 1.00 91.75 326 SER A N 1
ATOM 2530 C CA . SER A 1 326 ? 4.513 -26.633 -18.817 1.00 91.75 326 SER A CA 1
ATOM 2531 C C . SER A 1 326 ? 5.258 -27.693 -17.995 1.00 91.75 326 SER A C 1
ATOM 2533 O O . SER A 1 326 ? 6.031 -28.463 -18.566 1.00 91.75 326 SER A O 1
ATOM 2535 N N . LYS A 1 327 ? 5.056 -27.739 -16.673 1.00 89.56 327 LYS A N 1
ATOM 2536 C CA . LYS A 1 327 ? 5.787 -28.615 -15.738 1.00 89.56 327 LYS A CA 1
ATOM 2537 C C . LYS A 1 327 ? 4.926 -29.706 -15.108 1.00 89.56 327 LYS A C 1
ATOM 2539 O O . LYS A 1 327 ? 5.457 -30.724 -14.681 1.00 89.56 327 LYS A O 1
ATOM 2544 N N . GLY A 1 328 ? 3.615 -29.497 -14.990 1.00 88.75 328 GLY A N 1
ATOM 2545 C CA . GLY A 1 328 ? 2.683 -30.429 -14.345 1.00 88.75 328 GLY A CA 1
ATOM 2546 C C . GLY A 1 328 ? 2.784 -30.519 -12.814 1.00 88.75 328 GLY A C 1
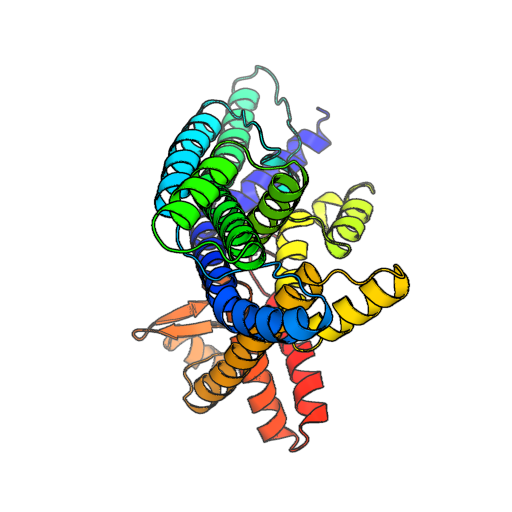ATOM 2547 O O . GLY A 1 328 ? 1.933 -31.153 -12.194 1.00 88.75 328 GLY A O 1
ATOM 2548 N N . SER A 1 329 ? 3.775 -29.878 -12.181 1.00 93.44 329 SER A N 1
ATOM 2549 C CA . SER A 1 329 ? 3.976 -29.874 -10.724 1.00 93.44 329 SER A CA 1
ATOM 2550 C C . SER A 1 329 ? 3.492 -28.562 -10.092 1.00 93.44 329 SER A C 1
ATOM 2552 O O . SER A 1 329 ? 4.066 -27.507 -10.374 1.00 93.44 329 SER A O 1
ATOM 2554 N N . PRO A 1 330 ? 2.495 -28.587 -9.182 1.00 90.56 330 PRO A N 1
ATOM 2555 C CA . PRO A 1 330 ? 2.041 -27.388 -8.473 1.00 90.56 330 PRO A CA 1
ATOM 2556 C C . PRO A 1 330 ? 3.142 -26.696 -7.658 1.00 90.56 330 PRO A C 1
ATOM 2558 O O . PRO A 1 330 ? 3.159 -25.471 -7.551 1.00 90.56 330 PRO A O 1
ATOM 2561 N N . THR A 1 331 ? 4.081 -27.463 -7.099 1.00 89.19 331 THR A N 1
ATOM 2562 C CA . THR A 1 331 ? 5.188 -26.909 -6.308 1.00 89.19 331 THR A CA 1
ATOM 2563 C C . THR A 1 331 ? 6.175 -26.153 -7.190 1.00 89.19 331 THR A C 1
ATOM 2565 O O . THR A 1 331 ? 6.527 -25.015 -6.882 1.00 89.19 331 THR A O 1
ATOM 2568 N N . GLU A 1 332 ? 6.596 -26.750 -8.308 1.00 91.31 332 GLU A N 1
ATOM 2569 C CA . GLU A 1 332 ? 7.486 -26.082 -9.266 1.00 91.31 332 GLU A CA 1
ATOM 2570 C C . GLU A 1 332 ? 6.799 -24.866 -9.886 1.00 91.31 332 GLU A C 1
ATOM 2572 O O . GLU A 1 332 ? 7.405 -23.800 -9.989 1.00 91.31 332 GLU A O 1
ATOM 2577 N N . ALA A 1 333 ? 5.505 -24.990 -10.194 1.00 93.00 333 ALA A N 1
ATOM 2578 C CA . ALA A 1 333 ? 4.701 -23.893 -10.702 1.00 93.00 333 ALA A CA 1
ATOM 2579 C C . ALA A 1 333 ? 4.669 -22.700 -9.744 1.00 93.00 333 ALA A C 1
ATOM 2581 O O . ALA A 1 333 ? 4.785 -21.557 -10.179 1.00 93.00 333 ALA A O 1
ATOM 2582 N N . MET A 1 334 ? 4.569 -22.945 -8.435 1.00 89.50 334 MET A N 1
ATOM 2583 C CA . MET A 1 334 ? 4.617 -21.878 -7.437 1.00 89.50 334 MET A CA 1
ATOM 2584 C C . MET A 1 334 ? 6.003 -21.222 -7.351 1.00 89.50 334 MET A C 1
ATOM 2586 O O . MET A 1 334 ? 6.091 -20.001 -7.232 1.00 89.50 334 MET A O 1
ATOM 2590 N N . ILE A 1 335 ? 7.090 -21.993 -7.452 1.00 89.75 335 ILE A N 1
ATOM 2591 C CA . ILE A 1 335 ? 8.458 -21.445 -7.460 1.00 89.75 335 ILE A CA 1
ATOM 2592 C C . ILE A 1 335 ? 8.665 -20.542 -8.684 1.00 89.75 335 ILE A C 1
ATOM 2594 O O . ILE A 1 335 ? 9.129 -19.405 -8.546 1.00 89.75 335 ILE A O 1
ATOM 2598 N N . GLU A 1 336 ? 8.277 -21.010 -9.870 1.00 91.12 336 GLU A N 1
ATOM 2599 C CA . GLU A 1 336 ? 8.361 -20.221 -11.101 1.00 91.12 336 GLU A CA 1
ATOM 2600 C C . GLU A 1 336 ? 7.433 -19.002 -11.066 1.00 91.12 336 GLU A C 1
ATOM 2602 O O . GLU A 1 336 ? 7.836 -17.922 -11.499 1.00 91.12 336 GLU A O 1
ATOM 2607 N N . ALA A 1 337 ? 6.238 -19.122 -10.480 1.00 92.00 337 ALA A N 1
ATOM 2608 C CA . ALA A 1 337 ? 5.318 -18.004 -10.290 1.00 92.00 337 ALA A CA 1
ATOM 2609 C C . ALA A 1 337 ? 5.920 -16.888 -9.440 1.00 92.00 337 ALA A C 1
ATOM 2611 O O . ALA A 1 337 ? 5.815 -15.711 -9.790 1.00 92.00 337 ALA A O 1
ATOM 2612 N N . MET A 1 338 ? 6.594 -17.249 -8.347 1.00 87.81 338 MET A N 1
ATOM 2613 C CA . MET A 1 338 ? 7.279 -16.286 -7.490 1.00 87.81 338 MET A CA 1
ATOM 2614 C C . MET A 1 338 ? 8.465 -15.635 -8.211 1.00 87.81 338 MET A C 1
ATOM 2616 O O . MET A 1 338 ? 8.638 -14.419 -8.116 1.00 87.81 338 MET A O 1
ATOM 2620 N N . ALA A 1 339 ? 9.244 -16.401 -8.981 1.00 89.56 339 ALA A N 1
ATOM 2621 C CA . ALA A 1 339 ? 10.341 -15.861 -9.787 1.00 89.56 339 ALA A CA 1
ATOM 2622 C C . ALA A 1 339 ? 9.837 -14.921 -10.902 1.00 89.56 339 ALA A C 1
ATOM 2624 O O . ALA A 1 339 ? 10.380 -13.830 -11.092 1.00 89.56 339 ALA A O 1
ATOM 2625 N N . GLY A 1 340 ? 8.770 -15.307 -11.604 1.00 87.81 340 GLY A N 1
ATOM 2626 C CA . GLY A 1 340 ? 8.104 -14.498 -12.625 1.00 87.81 340 GLY A CA 1
ATOM 2627 C C . GLY A 1 340 ? 7.486 -13.225 -12.048 1.00 87.81 340 GLY A C 1
ATOM 2628 O O . GLY A 1 340 ? 7.655 -12.145 -12.614 1.00 87.81 340 GLY A O 1
ATOM 2629 N N . GLY A 1 341 ? 6.852 -13.318 -10.877 1.00 87.31 341 GLY A N 1
ATOM 2630 C CA . GLY A 1 341 ? 6.337 -12.176 -10.123 1.00 87.31 341 GLY A CA 1
ATOM 2631 C C . GLY A 1 341 ? 7.433 -11.205 -9.692 1.00 87.31 341 GLY A C 1
ATOM 2632 O O . GLY A 1 341 ? 7.305 -10.002 -9.910 1.00 87.31 341 GLY A O 1
ATOM 2633 N N . ALA A 1 342 ? 8.542 -11.714 -9.149 1.00 86.38 342 ALA A N 1
ATOM 2634 C CA . ALA A 1 342 ? 9.699 -10.898 -8.787 1.00 86.38 342 ALA A CA 1
ATOM 2635 C C . ALA A 1 342 ? 10.291 -10.188 -10.014 1.00 86.38 342 ALA A C 1
ATOM 2637 O O . ALA A 1 342 ? 10.535 -8.982 -9.975 1.00 86.38 342 ALA A O 1
ATOM 2638 N N . LYS A 1 343 ? 10.447 -10.906 -11.133 1.00 86.50 343 LYS A N 1
ATOM 2639 C CA . LYS A 1 343 ? 10.901 -10.326 -12.400 1.00 86.50 343 LYS A CA 1
ATOM 2640 C C . LYS A 1 343 ? 9.948 -9.230 -12.891 1.00 86.50 343 LYS A C 1
ATOM 2642 O O . LYS A 1 343 ? 10.408 -8.122 -13.158 1.00 86.50 343 LYS A O 1
ATOM 2647 N N . SER A 1 344 ? 8.642 -9.499 -12.924 1.00 85.44 344 SER A N 1
ATOM 2648 C CA . SER A 1 344 ? 7.593 -8.527 -13.274 1.00 85.44 344 SER A CA 1
ATOM 2649 C C . SER A 1 344 ? 7.654 -7.270 -12.400 1.00 85.44 344 SER A C 1
ATOM 2651 O O . SER A 1 344 ? 7.579 -6.148 -12.901 1.00 85.44 344 SER A O 1
ATOM 2653 N N . PHE A 1 345 ? 7.861 -7.436 -11.091 1.00 85.19 345 PHE A N 1
ATOM 2654 C CA . PHE A 1 345 ? 8.027 -6.319 -10.167 1.00 85.19 345 PHE A CA 1
ATOM 2655 C C . PHE A 1 345 ? 9.259 -5.470 -10.501 1.00 85.19 345 PHE A C 1
ATOM 2657 O O . PHE A 1 345 ? 9.158 -4.252 -10.615 1.00 85.19 345 PHE A O 1
ATOM 2664 N N . THR A 1 346 ? 10.412 -6.097 -10.748 1.00 81.06 346 THR A N 1
ATOM 2665 C CA . THR A 1 346 ? 11.638 -5.377 -11.151 1.00 81.06 346 THR A CA 1
ATOM 2666 C C . THR A 1 346 ? 11.570 -4.762 -12.554 1.00 81.06 346 THR A C 1
ATOM 2668 O O . THR A 1 346 ? 12.369 -3.892 -12.903 1.00 81.06 346 THR A O 1
ATOM 2671 N N . GLU A 1 347 ? 10.629 -5.218 -13.379 1.00 77.44 347 GLU A N 1
ATOM 2672 C CA . GLU A 1 347 ? 10.359 -4.695 -14.717 1.00 77.44 347 GLU A CA 1
ATOM 2673 C C . GLU A 1 347 ? 9.473 -3.444 -14.710 1.00 77.44 347 GLU A C 1
ATOM 2675 O O . GLU A 1 347 ? 9.457 -2.719 -15.706 1.00 77.44 347 GLU A O 1
ATOM 2680 N N . GLN A 1 348 ? 8.786 -3.151 -13.600 1.00 73.56 348 GLN A N 1
ATOM 2681 C CA . GLN A 1 348 ? 7.924 -1.978 -13.490 1.00 73.56 348 GLN A CA 1
ATOM 2682 C C . GLN A 1 348 ? 8.716 -0.668 -13.535 1.00 73.56 348 GLN A C 1
ATOM 2684 O O . GLN A 1 348 ? 9.813 -0.524 -12.988 1.00 73.56 348 GLN A O 1
ATOM 2689 N N . THR A 1 349 ? 8.108 0.328 -14.177 1.00 59.09 349 THR A N 1
ATOM 2690 C CA . THR A 1 349 ? 8.723 1.621 -14.508 1.00 59.09 349 THR A CA 1
ATOM 2691 C C . THR A 1 349 ? 9.078 2.480 -13.298 1.00 59.09 349 THR A C 1
ATOM 2693 O O . THR A 1 349 ? 9.835 3.425 -13.447 1.00 59.09 349 THR A O 1
ATOM 2696 N N . PHE A 1 350 ? 8.548 2.192 -12.107 1.00 62.12 350 PHE A N 1
ATOM 2697 C CA . PHE A 1 350 ? 8.948 2.884 -10.875 1.00 62.12 350 PHE A CA 1
ATOM 2698 C C . PHE A 1 350 ? 10.136 2.215 -10.163 1.00 62.12 350 PHE A C 1
ATOM 2700 O O . PHE A 1 350 ? 10.729 2.820 -9.272 1.00 62.12 350 PHE A O 1
ATOM 2707 N N . VAL A 1 351 ? 10.489 0.977 -10.535 1.00 57.69 351 VAL A N 1
ATOM 2708 C CA . VAL A 1 351 ? 11.692 0.275 -10.050 1.00 57.69 351 VAL A CA 1
ATOM 2709 C C . VAL A 1 351 ? 12.869 0.535 -10.985 1.00 57.69 351 VAL A C 1
ATOM 2711 O O . VAL A 1 351 ? 13.999 0.728 -10.539 1.00 57.69 351 VAL A O 1
ATOM 2714 N N . ARG A 1 352 ? 12.599 0.596 -12.291 1.00 54.97 352 ARG A N 1
ATOM 2715 C CA . ARG A 1 352 ? 13.567 1.043 -13.290 1.00 54.97 352 ARG A CA 1
ATOM 2716 C C . ARG A 1 352 ? 13.598 2.561 -13.274 1.00 54.97 352 ARG A C 1
ATOM 2718 O O . ARG A 1 352 ? 12.653 3.190 -13.731 1.00 54.97 352 ARG A O 1
ATOM 2725 N N . GLY A 1 353 ? 14.662 3.153 -12.739 1.00 44.62 353 GLY A N 1
ATOM 2726 C CA . GLY A 1 353 ? 14.906 4.586 -12.889 1.00 44.62 353 GLY A CA 1
ATOM 2727 C C . GLY A 1 353 ? 15.072 4.928 -14.370 1.00 44.62 353 GLY A C 1
ATOM 2728 O O . GLY A 1 353 ? 16.191 4.882 -14.845 1.00 44.62 353 GLY A O 1
ATOM 2729 N N . VAL A 1 354 ? 13.954 5.209 -15.050 1.00 37.19 354 VAL A N 1
ATOM 2730 C CA . VAL A 1 354 ? 13.782 5.669 -16.441 1.00 37.19 354 VAL A CA 1
ATOM 2731 C C . VAL A 1 354 ? 14.608 4.905 -17.494 1.00 37.19 354 VAL A C 1
ATOM 2733 O O . VAL A 1 354 ? 15.822 5.046 -17.571 1.00 37.19 354 VAL A O 1
ATOM 2736 N N . ASN A 1 355 ? 13.918 4.169 -18.374 1.00 29.28 355 ASN A N 1
ATOM 2737 C CA . ASN A 1 355 ? 14.397 3.952 -19.746 1.00 29.28 355 ASN A CA 1
ATOM 2738 C C . ASN A 1 355 ? 13.833 5.048 -20.645 1.00 29.28 355 ASN A C 1
ATOM 2740 O O . ASN A 1 355 ? 12.609 5.304 -20.520 1.00 29.28 355 ASN A O 1
#

Organism: NCBI:txid412755

Secondary structure (DSSP, 8-state):
--HHHHHHHHHHHHHH--HHHHHHHHHHHHHHHHHHHHHHHHHHHHHHHHHHHHS--------TTHHHHHHHHHHHHHHHHHHS--SS-GGGGGT-------SSHHHHHHHHHHHHHHHHHHHHTHHHHHHHHHHHHHHHHHHHHHHTT--HHHHHHHHHHHHHS--HHHHHHHHHHHHHHTT-S--HHHHHHHHHHTSTTHHHH-S-SHHHHHHHHHHHHHSHHHHHHHHHHHHHHTS--HHHHHHHHHHHHHHHHHHHHHHHHHHTT-EE-SPPSSHHHHHHHHHHT--SSEEEETTEEEEGGGGHHHHHHHHHHHHHHHHHHHH--HHHHHHHHHHHHHHHHHHSTTTTT--

Sequence (355 aa):
SGLYERLVTLWKAGLLTGIKTSGLNVMSTAAHAMSETAALVPATFIDSGIALFSKERTTAFTVRGYPTGFVEGGVKGWDYLRTGHSERDVGQKYDYKKTNYGKSPLGKAQQAVTDFTFHLLGAEDQPFYYGAFSRSLYSQAIAQAMNKKLKGKERQVFVDNLQKNPTDEMLEWAKEDAETAIYTNRTHLGDVARSIQKVKGGEIVVPFGRTPSAVAMQIVNYSPVGVVKEIAHEIHKGKFNQRKFVHAAARTVVGTGAMYLGVQLFKAGLIALGFPKGERERKLWELEGKKPNSILIDGKWRGIETFGPLGNLLVIGGYFQQALDSKGSPTEAMIEAMAGGAKSFTEQTFVRGVN

Foldseek 3Di:
DDPVLLVLLLLLLVLQVDPCNLLLLLLQLVLLLVLLLQLQVQLQVLQVVVCVPVVFRQFHRDQPQLVVQLVVLLVQLVVCLVPVDDPDPLQLQQVHDDDQQDDDPVRVVSNCSSSNRSSNSSSSLSSQLRSQLLRLLLGRQLRVCVSVVHDDPRSVVSSVVCSVPPDPVSNVRSNQRSCLSSQQHDDPQLVVLVVQVPDVCSCVVRVGSRRLRSLVVLLCLLAPNNLVVLVVVCVVVVHDDSSSNSSSVSSVVSLVVLLQLLLVQLVVVQFAAAQDPDPVVNVVCVVQVNDHLFGQDPSHTHHLSSSGSSSLSSRLSNQLNVQCVVPVDSVRSNVRSVVSSVVSSCVDSVNPSHD

pLDDT: mean 90.53, std 8.65, range [29.28, 98.44]

Radius of gyration: 21.96 Å; chains: 1; bounding box: 57×64×60 Å